Protein AF-A0A8T5M4Z9-F1 (afdb_monomer)

Solvent-accessible surface area (backbone atoms only — not comparable to full-atom values): 13119 Å² total; per-residue (Å²): 135,54,74,67,57,51,40,54,50,51,23,50,54,30,42,66,64,51,50,70,69,33,53,78,76,64,47,70,68,57,29,53,50,51,48,54,50,49,55,54,43,67,31,89,87,54,67,48,63,48,30,28,24,28,31,57,52,99,92,42,80,45,76,45,81,44,77,46,74,66,52,59,53,47,46,52,28,47,55,35,36,52,73,72,41,61,88,46,45,67,55,55,35,55,48,47,52,55,49,48,60,48,46,66,76,73,48,96,84,50,72,73,60,51,53,56,52,48,49,51,38,49,50,40,50,48,61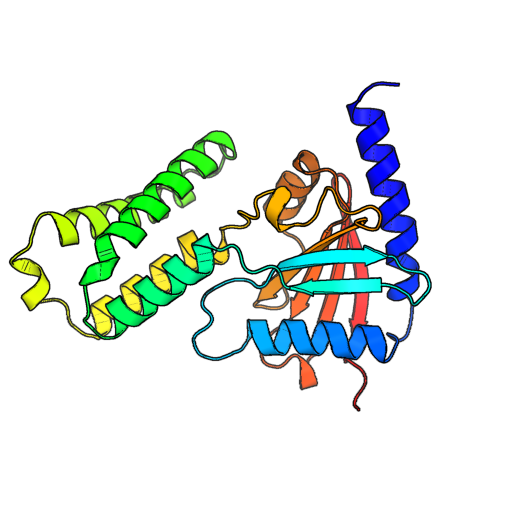,67,71,37,75,78,54,66,82,72,64,47,66,68,57,35,47,52,49,49,53,50,46,28,66,67,48,41,61,63,59,86,68,64,54,60,79,70,51,39,69,86,43,94,41,52,45,32,34,36,35,50,40,77,72,54,51,74,88,48,74,65,54,35,58,48,33,55,70,71,49,44,20,33,39,39,41,17,23,50,97,53,29,89,81,74,13,40,36,33,31,45,36,51,70,78,50,70,44,79,53,38,74,48,65,65,73,83,132

Structure (mmCIF, N/CA/C/O backbone):
data_AF-A0A8T5M4Z9-F1
#
_entry.id   AF-A0A8T5M4Z9-F1
#
loop_
_atom_site.group_PDB
_atom_site.id
_atom_site.type_symbol
_atom_site.label_atom_id
_atom_site.label_alt_id
_atom_site.label_comp_id
_atom_site.label_asym_id
_atom_site.label_entity_id
_atom_site.label_seq_id
_atom_site.pdbx_PDB_ins_code
_atom_site.Cartn_x
_atom_site.Cartn_y
_atom_site.Cartn_z
_atom_site.occupancy
_atom_site.B_iso_or_equiv
_atom_site.auth_seq_id
_atom_site.auth_comp_id
_atom_site.auth_asym_id
_atom_site.auth_atom_id
_atom_site.pdbx_PDB_model_num
ATOM 1 N N . MET A 1 1 ? -27.4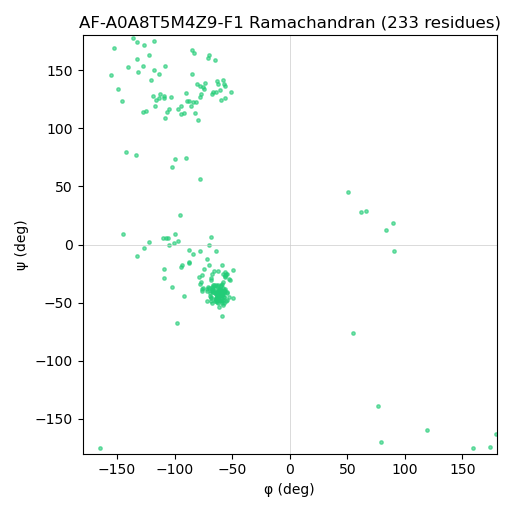61 18.668 9.398 1.00 75.50 1 MET A N 1
ATOM 2 C CA . MET A 1 1 ? -26.346 17.735 9.194 1.00 75.50 1 MET A CA 1
ATOM 3 C C . MET A 1 1 ? -25.966 17.774 7.725 1.00 75.50 1 MET A C 1
ATOM 5 O O . MET A 1 1 ? -26.848 17.571 6.896 1.00 75.50 1 MET A O 1
ATOM 9 N N . THR A 1 2 ? -24.733 18.137 7.396 1.00 90.75 2 THR A N 1
ATOM 10 C CA . THR A 1 2 ? -24.204 18.152 6.025 1.00 90.75 2 THR A CA 1
ATOM 11 C C . THR A 1 2 ? -23.728 16.753 5.618 1.00 90.75 2 THR A C 1
ATOM 13 O O . THR A 1 2 ? -23.551 15.879 6.466 1.00 90.75 2 THR A O 1
ATOM 16 N N . LEU A 1 3 ? -23.503 16.523 4.318 1.00 81.38 3 LEU A N 1
ATOM 17 C CA . LEU A 1 3 ? -22.898 15.273 3.834 1.00 81.38 3 LEU A CA 1
ATOM 18 C C . LEU A 1 3 ? -21.526 15.028 4.479 1.00 81.38 3 LEU A C 1
ATOM 20 O O . LEU A 1 3 ? -21.208 13.904 4.848 1.00 81.38 3 LEU A O 1
ATOM 24 N N . GLU A 1 4 ? -20.737 16.087 4.650 1.00 82.44 4 GLU A N 1
ATOM 25 C CA . GLU A 1 4 ? -19.423 16.007 5.283 1.00 82.44 4 GLU A CA 1
ATOM 26 C C . GLU A 1 4 ? -19.516 15.566 6.750 1.00 82.44 4 GLU A C 1
ATOM 28 O O . GLU A 1 4 ? -18.779 14.677 7.169 1.00 82.44 4 GLU A O 1
ATOM 33 N N . GLU A 1 5 ? -20.470 16.109 7.509 1.00 85.31 5 GLU A N 1
ATOM 34 C CA . GLU A 1 5 ? -20.713 15.694 8.895 1.00 85.31 5 GLU A CA 1
ATOM 35 C C . GLU A 1 5 ? -21.127 14.217 8.983 1.00 85.31 5 GLU A C 1
ATOM 37 O O . GLU A 1 5 ? -20.646 13.501 9.858 1.00 85.31 5 GLU A O 1
ATOM 42 N N . ILE A 1 6 ? -21.959 13.737 8.049 1.00 84.62 6 ILE A N 1
ATOM 43 C CA . ILE A 1 6 ? -22.373 12.325 7.984 1.00 84.62 6 ILE A CA 1
ATOM 44 C C . ILE A 1 6 ? -21.171 11.414 7.715 1.00 84.62 6 ILE A C 1
ATOM 46 O O . ILE A 1 6 ? -21.007 10.406 8.399 1.00 84.62 6 ILE A O 1
ATOM 50 N N . LEU A 1 7 ? -20.319 11.763 6.747 1.00 83.25 7 LEU A N 1
ATOM 51 C CA . LEU A 1 7 ? -19.141 10.964 6.402 1.00 83.25 7 LEU A CA 1
ATOM 52 C C . LEU A 1 7 ? -18.138 10.895 7.561 1.00 83.25 7 LEU A C 1
ATOM 54 O O . LEU A 1 7 ? -17.637 9.816 7.863 1.00 83.25 7 LEU A O 1
ATOM 58 N N . ILE A 1 8 ? -17.908 12.010 8.262 1.00 85.38 8 ILE A N 1
ATOM 59 C CA . ILE A 1 8 ? -17.064 12.040 9.468 1.00 85.38 8 ILE A CA 1
ATOM 60 C C . ILE A 1 8 ? -17.660 11.155 10.571 1.00 85.38 8 ILE A C 1
ATOM 62 O O . ILE A 1 8 ? -16.933 10.445 11.264 1.00 85.38 8 ILE A O 1
ATOM 66 N N . SER A 1 9 ? -18.981 11.182 10.761 1.00 87.62 9 SER A N 1
ATOM 67 C CA . SER A 1 9 ? -19.645 10.312 11.735 1.00 87.62 9 SER A CA 1
ATOM 68 C C . SER A 1 9 ? -19.508 8.829 11.383 1.00 87.62 9 SER A C 1
ATOM 70 O O . SER A 1 9 ? -19.226 8.032 12.274 1.00 87.62 9 SER A O 1
ATOM 72 N N . ILE A 1 10 ? -19.660 8.460 10.109 1.00 86.69 10 ILE A N 1
ATOM 73 C CA . ILE A 1 10 ? -19.488 7.078 9.636 1.00 86.69 10 ILE A CA 1
ATOM 74 C C . ILE A 1 10 ? -18.046 6.606 9.852 1.00 86.69 10 ILE A C 1
ATOM 76 O O . ILE A 1 10 ? -17.835 5.544 10.433 1.00 86.69 10 ILE A O 1
ATOM 80 N N . GLU A 1 11 ? -17.060 7.414 9.456 1.00 88.62 11 GLU A N 1
ATOM 81 C CA . GLU A 1 11 ? -15.639 7.127 9.673 1.00 88.62 11 GLU A CA 1
ATOM 82 C C . GLU A 1 11 ? -15.342 6.857 11.155 1.00 88.62 11 GLU A C 1
ATOM 84 O O . GLU A 1 11 ? -14.721 5.849 11.491 1.00 88.62 11 GLU A O 1
ATOM 89 N N . LYS A 1 12 ? -15.837 7.720 12.052 1.00 88.06 12 LYS A N 1
ATOM 90 C CA . LYS A 1 12 ? -15.687 7.536 13.501 1.00 88.06 12 LYS A CA 1
ATOM 91 C C . LYS A 1 12 ? -16.302 6.223 13.973 1.00 88.06 12 LYS A C 1
ATOM 93 O O . LYS A 1 12 ? -15.671 5.514 14.746 1.00 88.06 12 LYS A O 1
ATOM 98 N N . CYS A 1 13 ? -17.498 5.870 13.500 1.00 89.12 13 CYS A N 1
ATOM 99 C CA . CYS A 1 13 ? -18.109 4.585 13.837 1.00 89.12 13 CYS A CA 1
ATOM 100 C C . CYS A 1 13 ? -17.231 3.402 13.406 1.00 89.12 13 CYS A C 1
ATOM 102 O O . CYS A 1 13 ? -17.066 2.464 14.180 1.00 89.12 13 CYS A O 1
ATOM 104 N N . TYR A 1 14 ? -16.634 3.448 12.214 1.00 90.50 14 TYR A N 1
ATOM 105 C CA . TYR A 1 14 ? -15.735 2.389 11.755 1.00 90.50 14 TYR A CA 1
ATOM 106 C C . TYR A 1 14 ? -14.447 2.298 12.572 1.00 90.50 14 TYR A C 1
ATOM 108 O O . TYR A 1 14 ? -14.025 1.199 12.924 1.00 90.50 14 TYR A O 1
ATOM 116 N N . VAL A 1 15 ? -13.854 3.434 12.938 1.00 89.94 15 VAL A N 1
ATOM 117 C CA . VAL A 1 15 ? -12.684 3.488 13.827 1.00 89.94 15 VAL A CA 1
ATOM 118 C C . VAL A 1 15 ? -12.971 2.799 15.163 1.00 89.94 15 VAL A C 1
ATOM 120 O O . VAL A 1 15 ? -12.181 1.967 15.607 1.00 89.94 15 VAL A O 1
ATOM 123 N N . GLU A 1 16 ? -14.130 3.072 15.765 1.00 90.88 16 GLU A N 1
ATOM 124 C CA . GLU A 1 16 ? -14.548 2.442 17.025 1.00 90.88 16 GLU A CA 1
ATOM 125 C C . GLU A 1 16 ? -14.828 0.933 16.888 1.00 90.88 16 GLU A C 1
ATOM 127 O O . GLU A 1 16 ? -14.684 0.197 17.862 1.00 90.88 16 GLU A O 1
ATOM 132 N N . ILE A 1 17 ? -15.184 0.447 15.692 1.00 89.94 17 ILE A N 1
ATOM 133 C CA . ILE A 1 17 ? -15.335 -0.993 15.406 1.00 89.94 17 ILE A CA 1
ATOM 134 C C . ILE A 1 17 ? -13.965 -1.672 15.254 1.00 89.94 17 ILE A C 1
ATOM 136 O O . ILE A 1 17 ? -13.766 -2.791 15.723 1.00 89.94 17 ILE A O 1
ATOM 140 N N . ILE A 1 18 ? -13.011 -1.001 14.606 1.00 90.88 18 ILE A N 1
ATOM 141 C CA . ILE A 1 18 ? -11.673 -1.536 14.323 1.00 90.88 18 ILE A CA 1
ATOM 142 C C . ILE A 1 18 ? -10.830 -1.607 15.595 1.00 90.88 18 ILE A C 1
ATOM 144 O O . ILE A 1 18 ? -10.220 -2.642 15.872 1.00 90.88 18 ILE A O 1
ATOM 148 N N . ARG A 1 19 ? -10.800 -0.518 16.375 1.00 90.38 19 ARG A N 1
ATOM 149 C CA . ARG A 1 19 ? -9.863 -0.314 17.492 1.00 90.38 19 ARG A CA 1
ATOM 150 C C . ARG A 1 19 ? -9.778 -1.499 18.472 1.00 90.38 19 ARG A C 1
ATOM 152 O O . ARG A 1 19 ? -8.654 -1.905 18.774 1.00 90.38 19 ARG A O 1
ATOM 159 N N . PRO A 1 20 ? -10.886 -2.110 18.940 1.00 89.62 20 PRO A N 1
ATOM 160 C CA . PRO A 1 20 ? -10.825 -3.207 19.910 1.00 89.62 20 PRO A CA 1
ATOM 161 C C . PRO A 1 20 ? -10.091 -4.454 19.404 1.00 89.62 20 PRO A C 1
ATOM 163 O O . PRO A 1 20 ? -9.580 -5.230 20.205 1.00 89.62 20 PRO A O 1
ATOM 166 N N . SER A 1 21 ? -9.999 -4.647 18.085 1.00 88.31 21 SER A N 1
ATOM 167 C CA . SER A 1 21 ? -9.304 -5.804 17.502 1.00 88.31 21 SER A CA 1
ATOM 168 C C . SER A 1 21 ? -7.779 -5.729 17.638 1.00 88.31 21 SER A C 1
ATOM 170 O O . SER A 1 21 ? -7.097 -6.726 17.400 1.00 88.31 21 SER A O 1
ATOM 172 N N . PHE A 1 22 ? -7.250 -4.561 18.019 1.00 88.12 22 PHE A N 1
ATOM 173 C CA . PHE A 1 22 ? -5.817 -4.285 18.121 1.00 88.12 22 PHE A CA 1
ATOM 174 C C . PHE A 1 22 ? -5.379 -3.842 19.522 1.00 88.12 22 PHE A C 1
ATOM 176 O O . PHE A 1 22 ? -4.207 -3.553 19.730 1.00 88.12 22 PHE A O 1
ATOM 183 N N . SER A 1 23 ? -6.291 -3.797 20.499 1.00 76.06 23 SER A N 1
ATOM 184 C CA . SER A 1 23 ? -5.940 -3.440 21.876 1.00 76.06 23 SER A CA 1
ATOM 185 C C . SER A 1 23 ? -5.286 -4.613 22.611 1.00 76.06 23 SER A C 1
ATOM 187 O O . SER A 1 23 ? -5.883 -5.685 22.707 1.00 76.06 23 SER A O 1
ATOM 189 N N . GLY A 1 24 ? -4.108 -4.391 23.199 1.00 80.19 24 GLY A N 1
ATOM 190 C CA . GLY A 1 24 ? -3.375 -5.431 23.927 1.00 80.19 24 GLY A CA 1
ATOM 191 C C . GLY A 1 24 ? -2.674 -6.406 22.978 1.00 80.19 24 GLY A C 1
ATOM 192 O O . GLY A 1 24 ? -2.096 -5.991 21.976 1.00 80.19 24 GLY A O 1
ATOM 193 N N . ASP A 1 25 ? -2.711 -7.701 23.293 1.00 85.81 25 ASP A N 1
ATOM 194 C CA . ASP A 1 25 ? -2.132 -8.727 22.424 1.00 85.81 25 ASP A CA 1
ATOM 195 C C . ASP A 1 25 ? -3.046 -9.008 21.227 1.00 85.81 25 ASP A C 1
ATOM 197 O O . ASP A 1 25 ? -4.223 -9.335 21.401 1.00 85.81 25 ASP A O 1
ATOM 201 N N . LEU A 1 26 ? -2.492 -8.985 20.010 1.00 90.50 26 LEU A N 1
ATOM 202 C CA . LEU A 1 26 ? -3.242 -9.360 18.810 1.00 90.50 26 LEU A CA 1
ATOM 203 C C . LEU A 1 26 ? -3.788 -10.785 18.932 1.00 90.50 26 LEU A C 1
ATOM 205 O O . LEU A 1 26 ? -3.120 -11.693 19.435 1.00 90.50 26 LEU A O 1
ATOM 209 N N . SER A 1 27 ? -5.002 -11.009 18.433 1.00 90.62 27 SER A N 1
ATOM 210 C CA . SER A 1 27 ? -5.516 -12.370 18.276 1.00 90.62 27 SER A CA 1
ATOM 211 C C . SER A 1 27 ? -4.681 -13.151 17.253 1.00 90.62 27 SER A C 1
ATOM 213 O O . SER A 1 27 ? -4.007 -12.567 16.396 1.00 90.62 27 SER A O 1
ATOM 215 N N . ASP A 1 28 ? -4.738 -14.482 17.316 1.00 91.31 28 ASP A N 1
ATOM 216 C CA . ASP A 1 28 ? -4.014 -15.344 16.372 1.00 91.31 28 ASP A CA 1
ATOM 217 C C . ASP A 1 28 ? -4.502 -15.125 14.934 1.00 91.31 28 ASP A C 1
ATOM 219 O O . ASP A 1 28 ? -3.704 -15.119 13.996 1.00 91.31 28 ASP A O 1
ATOM 223 N N . ASN A 1 29 ? -5.803 -14.862 14.767 1.00 91.88 29 ASN A N 1
ATOM 224 C CA . ASN A 1 29 ? -6.407 -14.547 13.476 1.00 91.88 29 ASN A CA 1
ATOM 225 C C . ASN A 1 29 ? -5.806 -13.265 12.874 1.00 91.88 29 ASN A C 1
ATOM 227 O O . ASN A 1 29 ? -5.273 -13.292 11.766 1.00 91.88 29 ASN A O 1
ATOM 231 N N . ILE A 1 30 ? -5.811 -12.159 13.625 1.00 93.56 30 ILE A N 1
ATOM 232 C CA . ILE A 1 30 ? -5.269 -10.876 13.153 1.00 93.56 30 ILE A CA 1
ATOM 233 C C . ILE A 1 30 ? -3.761 -10.971 12.919 1.00 93.56 30 ILE A C 1
ATOM 235 O O . ILE A 1 30 ? -3.273 -10.513 11.888 1.00 93.56 30 ILE A O 1
ATOM 239 N N . SER A 1 31 ? -3.032 -11.643 13.816 1.00 94.00 31 SER A N 1
ATOM 240 C CA . SER A 1 31 ? -1.597 -11.893 13.643 1.00 94.00 31 SER A CA 1
ATOM 241 C C . SER A 1 31 ? -1.308 -12.666 12.353 1.00 94.00 31 SER A C 1
ATOM 243 O O . SER A 1 31 ? -0.391 -12.311 11.616 1.00 94.00 31 SER A O 1
ATOM 245 N N . SER A 1 32 ? -2.100 -13.702 12.046 1.00 94.50 32 SER A N 1
ATOM 246 C CA . SER A 1 32 ? -1.952 -14.493 10.818 1.00 94.50 32 SER A CA 1
ATOM 247 C C . SER A 1 32 ? -2.293 -13.689 9.560 1.00 94.50 32 SER A C 1
ATOM 249 O O . SER A 1 32 ? -1.618 -13.845 8.543 1.00 94.50 32 SER A O 1
ATOM 251 N N . GLN A 1 33 ? -3.313 -12.828 9.607 1.00 95.62 33 GLN A N 1
ATOM 252 C CA . GLN A 1 33 ? -3.685 -11.973 8.477 1.00 95.62 33 GLN A CA 1
ATOM 253 C C . GLN A 1 33 ? -2.616 -10.905 8.196 1.00 95.62 33 GLN A C 1
ATOM 255 O O . GLN A 1 33 ? -2.185 -10.775 7.053 1.00 95.62 33 GLN A O 1
ATOM 260 N N . ILE A 1 34 ? -2.113 -10.207 9.227 1.00 95.31 34 ILE A N 1
ATOM 261 C CA . ILE A 1 34 ? -1.006 -9.243 9.071 1.00 95.31 34 ILE A CA 1
ATOM 262 C C . ILE A 1 34 ? 0.237 -9.950 8.537 1.00 95.31 34 ILE A C 1
ATOM 264 O O . ILE A 1 34 ? 0.868 -9.452 7.611 1.00 95.31 34 ILE A O 1
ATOM 268 N N . ARG A 1 35 ? 0.567 -11.136 9.061 1.00 94.94 35 ARG A N 1
ATOM 269 C CA . ARG A 1 35 ? 1.696 -11.924 8.558 1.00 94.94 35 ARG A CA 1
ATOM 270 C C . ARG A 1 35 ? 1.549 -12.227 7.067 1.00 94.94 35 ARG A C 1
ATOM 272 O O . ARG A 1 35 ? 2.491 -11.996 6.328 1.00 94.94 35 ARG A O 1
ATOM 279 N N . THR A 1 36 ? 0.365 -12.648 6.622 1.00 93.88 36 THR A N 1
ATOM 280 C CA . THR A 1 36 ? 0.086 -12.911 5.197 1.00 93.88 36 THR A CA 1
ATOM 281 C C . THR A 1 36 ? 0.270 -11.650 4.340 1.00 93.88 36 THR A C 1
ATOM 283 O O . THR A 1 36 ? 0.840 -11.713 3.254 1.00 93.88 36 THR A O 1
ATOM 286 N N . ILE A 1 37 ? -0.173 -10.488 4.836 1.00 93.50 37 ILE A N 1
ATOM 287 C CA . ILE A 1 37 ? 0.019 -9.190 4.168 1.00 93.50 37 ILE A CA 1
ATOM 288 C C . ILE A 1 37 ? 1.507 -8.850 4.037 1.00 93.50 37 ILE A C 1
ATOM 290 O O . ILE A 1 37 ? 1.945 -8.429 2.969 1.00 93.50 37 ILE A O 1
ATOM 294 N N . LEU A 1 38 ? 2.289 -9.048 5.100 1.00 92.50 38 LEU A N 1
ATOM 295 C CA . LEU A 1 38 ? 3.720 -8.745 5.110 1.00 92.50 38 LEU A CA 1
ATOM 296 C C . LEU A 1 38 ? 4.537 -9.738 4.277 1.00 92.50 38 LEU A C 1
ATOM 298 O O . LEU A 1 38 ? 5.447 -9.323 3.565 1.00 92.50 38 LEU A O 1
ATOM 302 N N . GLU A 1 39 ? 4.182 -11.023 4.301 1.00 91.88 39 GLU A N 1
ATOM 303 C CA . GLU A 1 39 ? 4.757 -12.040 3.414 1.00 91.88 39 GLU A CA 1
ATOM 304 C C . GLU A 1 39 ? 4.568 -11.652 1.945 1.00 91.88 39 GLU A C 1
ATOM 306 O O . GLU A 1 39 ? 5.500 -11.787 1.156 1.00 91.88 39 GLU A O 1
ATOM 311 N N . GLU A 1 40 ? 3.398 -11.117 1.580 1.00 88.25 40 GLU A N 1
ATOM 312 C CA . GLU A 1 40 ? 3.150 -10.617 0.227 1.00 88.25 40 GLU A CA 1
ATOM 313 C C . GLU A 1 40 ? 3.899 -9.304 -0.056 1.00 88.25 40 GLU A C 1
ATOM 315 O O . GLU A 1 40 ? 4.470 -9.159 -1.135 1.00 88.25 40 GLU A O 1
ATOM 320 N N . GLN A 1 41 ? 3.960 -8.374 0.906 1.00 85.81 41 GLN A N 1
ATOM 321 C CA . GLN A 1 41 ? 4.687 -7.102 0.769 1.00 85.81 41 GLN A CA 1
ATOM 322 C C . GLN A 1 41 ? 6.185 -7.304 0.519 1.00 85.81 41 GLN A C 1
ATOM 324 O O . GLN A 1 41 ? 6.787 -6.551 -0.247 1.00 85.81 41 GLN A O 1
ATOM 329 N N . PHE A 1 42 ? 6.794 -8.290 1.178 1.00 86.12 42 PHE A N 1
ATOM 330 C CA . PHE A 1 42 ? 8.227 -8.57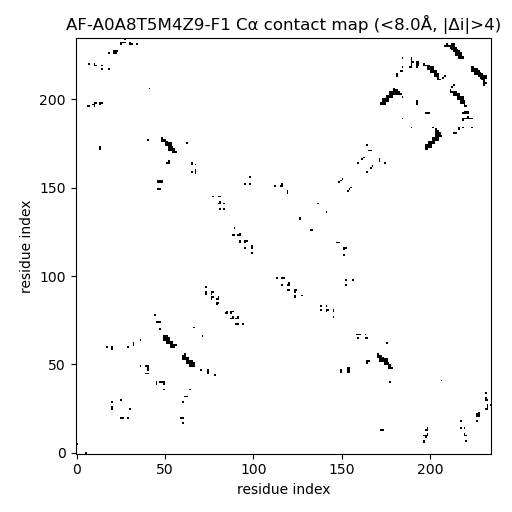5 1.080 1.00 86.12 42 PHE A CA 1
ATOM 331 C C . PHE A 1 42 ? 8.549 -9.728 0.123 1.00 86.12 42 PHE A C 1
ATOM 333 O O . PHE A 1 42 ? 9.695 -10.178 0.038 1.00 86.12 42 PHE A O 1
ATOM 340 N N . LYS A 1 43 ? 7.559 -10.206 -0.636 1.00 83.38 43 LYS A N 1
ATOM 341 C CA . LYS A 1 43 ? 7.760 -11.252 -1.634 1.00 83.38 43 LYS A CA 1
ATOM 342 C C . LYS A 1 43 ? 8.623 -10.746 -2.787 1.00 83.38 43 LYS A C 1
ATOM 344 O O . LYS A 1 43 ? 8.337 -9.727 -3.412 1.00 83.38 43 LYS A O 1
ATOM 349 N N . SER A 1 44 ? 9.655 -11.517 -3.126 1.00 63.75 44 SER A N 1
ATOM 350 C CA . SER A 1 44 ? 10.531 -11.218 -4.263 1.00 63.75 44 SER A CA 1
ATOM 351 C C . SER A 1 44 ? 9.727 -11.077 -5.565 1.00 63.75 44 SER A C 1
ATOM 353 O O . SER A 1 44 ? 8.958 -11.970 -5.923 1.00 63.75 44 SER A O 1
ATOM 355 N N . GLY A 1 45 ? 9.903 -9.949 -6.258 1.00 58.69 45 GLY A N 1
ATOM 356 C CA . GLY A 1 45 ? 9.232 -9.644 -7.526 1.00 58.69 45 GLY A CA 1
ATOM 357 C C . GLY A 1 45 ? 7.898 -8.899 -7.404 1.00 58.69 45 GLY A C 1
ATOM 358 O O . GLY A 1 45 ? 7.367 -8.487 -8.429 1.00 58.69 45 GLY A O 1
ATOM 359 N N . VAL A 1 46 ? 7.371 -8.681 -6.193 1.00 63.12 46 VAL A N 1
ATOM 360 C CA . VAL A 1 46 ? 6.276 -7.722 -5.974 1.00 63.12 46 VAL A CA 1
ATOM 361 C C . VAL A 1 46 ? 6.898 -6.344 -5.819 1.00 63.12 46 VAL A C 1
ATOM 363 O O . VAL A 1 46 ? 7.771 -6.129 -4.979 1.00 63.12 46 VAL A O 1
ATOM 366 N N . TYR A 1 47 ? 6.489 -5.411 -6.670 1.00 59.25 47 TYR A N 1
ATOM 367 C CA . TYR A 1 47 ? 7.110 -4.092 -6.730 1.00 59.25 47 TYR A CA 1
ATOM 368 C C . TYR A 1 47 ? 6.252 -2.993 -6.101 1.00 59.25 47 TYR A C 1
ATOM 370 O O . TYR A 1 47 ? 6.676 -1.834 -6.076 1.00 59.25 47 TYR A O 1
ATOM 378 N N . SER A 1 48 ? 5.069 -3.355 -5.594 1.00 65.75 48 SER A N 1
ATOM 379 C CA . SER A 1 48 ? 4.069 -2.445 -5.056 1.00 65.75 48 SER A CA 1
ATOM 380 C C . SER A 1 48 ? 3.924 -2.489 -3.552 1.00 65.75 48 SER A C 1
ATOM 382 O O . SER A 1 48 ? 4.163 -3.503 -2.897 1.00 65.75 48 SER A O 1
ATOM 384 N N . GLU A 1 49 ? 3.467 -1.366 -3.012 1.00 69.69 49 GLU A N 1
ATOM 385 C CA . GLU A 1 49 ? 2.879 -1.378 -1.690 1.00 69.69 49 GLU A CA 1
ATOM 386 C C . GLU A 1 49 ? 1.611 -2.237 -1.708 1.00 69.69 49 GLU A C 1
ATOM 388 O O . GLU A 1 49 ? 0.764 -2.113 -2.599 1.00 69.69 49 GLU A O 1
ATOM 393 N N . VAL A 1 50 ? 1.508 -3.146 -0.746 1.00 79.06 50 VAL A N 1
ATOM 394 C CA . VAL A 1 50 ? 0.333 -3.973 -0.527 1.00 79.06 50 VAL A CA 1
ATOM 395 C C . VAL A 1 50 ? -0.667 -3.145 0.260 1.00 79.06 50 VAL A C 1
ATOM 397 O O . VAL A 1 50 ? -0.396 -2.669 1.360 1.00 79.06 50 VAL A O 1
ATOM 400 N N . GLY A 1 51 ? -1.852 -2.995 -0.311 1.00 84.69 51 GLY A N 1
ATOM 401 C CA . GLY A 1 51 ? -2.996 -2.421 0.371 1.00 84.69 51 GLY A CA 1
ATOM 402 C C . GLY A 1 51 ? -4.224 -3.283 0.161 1.00 84.69 51 GLY A C 1
ATOM 403 O O . GLY A 1 51 ? -4.215 -4.277 -0.573 1.00 84.69 51 GLY A O 1
ATOM 404 N N . GLY A 1 52 ? -5.297 -2.910 0.830 1.00 89.75 52 GLY A N 1
ATOM 405 C CA . GLY A 1 52 ? -6.520 -3.671 0.734 1.00 89.75 52 GLY A CA 1
ATOM 406 C C . GLY A 1 52 ? -7.645 -3.116 1.569 1.00 89.75 52 GLY A C 1
ATOM 407 O O . GLY A 1 52 ? -7.622 -1.966 2.007 1.00 89.75 52 GLY A O 1
ATOM 408 N N . SER A 1 53 ? -8.636 -3.968 1.768 1.00 92.94 53 SER A N 1
ATOM 409 C CA . SER A 1 53 ? -9.893 -3.618 2.412 1.00 92.94 53 SER A CA 1
ATOM 410 C C . SER A 1 53 ? -10.035 -4.330 3.743 1.00 92.94 53 SER A C 1
ATOM 412 O O . SER A 1 53 ? -9.582 -5.464 3.909 1.00 92.94 53 SER A O 1
ATOM 414 N N . ILE A 1 54 ? -10.687 -3.654 4.679 1.00 94.25 54 ILE A N 1
ATOM 415 C CA . ILE A 1 54 ? -11.042 -4.170 5.993 1.00 94.25 54 ILE A CA 1
ATOM 416 C C . ILE A 1 54 ? -12.554 -4.364 6.018 1.00 94.25 54 ILE A C 1
ATOM 418 O O . ILE A 1 54 ? -13.320 -3.429 5.756 1.00 94.25 54 ILE A O 1
ATOM 422 N N . PHE A 1 55 ? -12.970 -5.574 6.369 1.00 94.62 55 PHE A N 1
ATOM 423 C CA . PHE A 1 55 ? -14.359 -5.950 6.564 1.00 94.62 55 PHE A CA 1
ATOM 424 C C . PHE A 1 55 ? -14.596 -6.382 8.008 1.00 94.62 55 PHE A C 1
ATOM 426 O O . PHE A 1 55 ? -13.694 -6.897 8.670 1.00 94.62 55 PHE A O 1
ATOM 433 N N . TYR A 1 56 ? -15.816 -6.173 8.497 1.00 93.81 56 TYR A N 1
ATOM 434 C CA . TYR A 1 56 ? -16.249 -6.657 9.804 1.00 93.81 56 TYR A CA 1
ATOM 435 C C . TYR A 1 56 ? -17.383 -7.666 9.664 1.00 93.81 56 TYR A C 1
ATOM 437 O O . TYR A 1 56 ? -18.430 -7.375 9.079 1.00 93.81 56 TYR A O 1
ATOM 445 N N . HIS A 1 57 ? -17.171 -8.850 10.224 1.00 90.81 57 HIS A N 1
ATOM 446 C CA . HIS A 1 57 ? -18.125 -9.951 10.234 1.00 90.81 57 HIS A CA 1
ATOM 447 C C . HIS A 1 57 ? -18.345 -10.445 11.666 1.00 90.81 57 HIS A C 1
ATOM 449 O O . HIS A 1 57 ? -17.615 -10.068 12.582 1.00 90.81 57 HIS A O 1
ATOM 455 N N . ASP A 1 58 ? -19.319 -11.337 11.852 1.00 84.94 58 ASP A N 1
ATOM 456 C CA . ASP A 1 58 ? -19.615 -11.938 13.161 1.00 84.94 58 ASP A CA 1
ATOM 457 C C . ASP A 1 58 ? -18.396 -12.676 13.761 1.00 84.94 58 ASP A C 1
ATOM 459 O O . ASP A 1 58 ? -18.268 -12.790 14.978 1.00 84.94 58 ASP A O 1
ATOM 463 N N . GLU A 1 59 ? -17.473 -13.140 12.908 1.00 80.25 59 GLU A N 1
ATOM 464 C CA . GLU A 1 59 ? -16.236 -13.846 13.278 1.00 80.25 59 GLU A CA 1
ATOM 465 C C . GLU A 1 59 ? -15.039 -12.906 13.557 1.00 80.25 59 GLU A C 1
ATOM 467 O O . GLU A 1 59 ? -13.974 -13.364 13.977 1.00 80.25 59 GLU A O 1
ATOM 472 N N . GLY A 1 60 ? -15.199 -11.591 13.357 1.00 88.00 60 GLY A N 1
ATOM 473 C CA . GLY A 1 60 ? -14.172 -10.569 13.585 1.00 88.00 60 GLY A CA 1
ATOM 474 C C . GLY A 1 60 ? -13.785 -9.783 12.328 1.00 88.00 60 GLY A C 1
ATOM 475 O O . GLY A 1 60 ? -14.545 -9.707 11.361 1.00 88.00 60 GLY A O 1
ATOM 476 N N . LEU A 1 61 ? -12.600 -9.157 12.359 1.00 93.75 61 LEU A N 1
ATOM 477 C CA . LEU A 1 61 ? -12.067 -8.433 11.202 1.00 93.75 61 LEU A CA 1
ATOM 478 C C . LEU A 1 61 ? -11.487 -9.392 10.156 1.00 93.75 61 LEU A C 1
ATOM 480 O O . LEU A 1 61 ? -10.712 -10.300 10.478 1.00 93.75 61 LEU A O 1
ATOM 484 N N . GLU A 1 62 ? -11.804 -9.110 8.897 1.00 95.06 62 GLU A N 1
ATOM 485 C CA . GLU A 1 62 ? -11.173 -9.685 7.710 1.00 95.06 62 GLU A CA 1
ATOM 486 C C . GLU A 1 62 ? -10.412 -8.580 6.969 1.00 95.06 62 GLU A C 1
ATOM 488 O O . GLU A 1 62 ? -10.977 -7.548 6.610 1.00 95.06 62 GLU A O 1
ATOM 493 N N . MET A 1 63 ? -9.127 -8.804 6.713 1.00 94.75 63 MET A N 1
ATOM 494 C CA . MET A 1 63 ? -8.280 -7.966 5.876 1.00 94.75 63 MET A CA 1
ATOM 495 C C . MET A 1 63 ? -8.027 -8.685 4.556 1.00 94.75 63 MET A C 1
ATOM 497 O O . MET A 1 63 ? -7.362 -9.722 4.505 1.00 94.75 63 MET A O 1
ATOM 501 N N . ARG A 1 64 ? -8.550 -8.117 3.470 1.00 92.44 64 ARG A N 1
ATOM 502 C CA . ARG A 1 64 ? -8.404 -8.657 2.119 1.00 92.44 64 ARG A CA 1
ATOM 503 C C . ARG A 1 64 ? -7.395 -7.829 1.346 1.00 92.44 64 ARG A C 1
ATOM 505 O O . ARG A 1 64 ? -7.648 -6.657 1.076 1.00 92.44 64 ARG A O 1
ATOM 512 N N . ILE A 1 65 ? -6.279 -8.446 0.957 1.00 89.12 65 ILE A N 1
ATOM 513 C CA . ILE A 1 65 ? -5.336 -7.838 0.012 1.00 89.12 65 ILE A CA 1
ATOM 514 C C . ILE A 1 65 ? -6.083 -7.568 -1.292 1.00 89.12 65 ILE A C 1
ATOM 516 O O . ILE A 1 65 ? -6.657 -8.481 -1.889 1.00 89.12 65 ILE A O 1
ATOM 520 N N . VAL A 1 66 ? -6.057 -6.317 -1.738 1.00 83.75 66 VAL A N 1
ATOM 521 C CA . VAL A 1 66 ? -6.570 -5.932 -3.048 1.00 83.75 66 VAL A CA 1
ATOM 522 C C . VAL A 1 66 ? -5.363 -5.728 -3.946 1.00 83.75 66 VAL A C 1
ATOM 524 O O . VAL A 1 66 ? -4.444 -4.987 -3.616 1.00 83.75 66 VAL A O 1
ATOM 527 N N . LYS A 1 67 ? -5.354 -6.387 -5.100 1.00 74.75 67 LYS A N 1
ATOM 528 C CA . LYS A 1 67 ? -4.396 -6.095 -6.165 1.00 74.75 67 LYS A CA 1
ATOM 529 C C . LYS A 1 67 ? -5.165 -5.417 -7.287 1.00 74.75 67 LYS A C 1
ATOM 531 O O . LYS A 1 67 ? -5.982 -6.085 -7.925 1.00 74.75 67 LYS A O 1
ATOM 536 N N . PRO A 1 68 ? -4.976 -4.105 -7.514 1.00 70.56 68 PRO A N 1
ATOM 537 C CA . PRO A 1 68 ? -5.600 -3.448 -8.647 1.00 70.56 68 PRO A CA 1
ATOM 538 C C . PRO A 1 68 ? -5.159 -4.161 -9.919 1.00 70.56 68 PRO A C 1
ATOM 540 O O . PRO A 1 68 ? -3.971 -4.452 -10.082 1.00 70.56 68 PRO A O 1
ATOM 543 N N . LYS A 1 69 ? -6.079 -4.390 -10.859 1.00 73.31 69 LYS A N 1
ATOM 544 C CA . LYS A 1 69 ? -5.728 -5.043 -12.142 1.00 73.31 69 LYS A CA 1
ATOM 545 C C . LYS A 1 69 ? -4.616 -4.294 -12.873 1.00 73.31 69 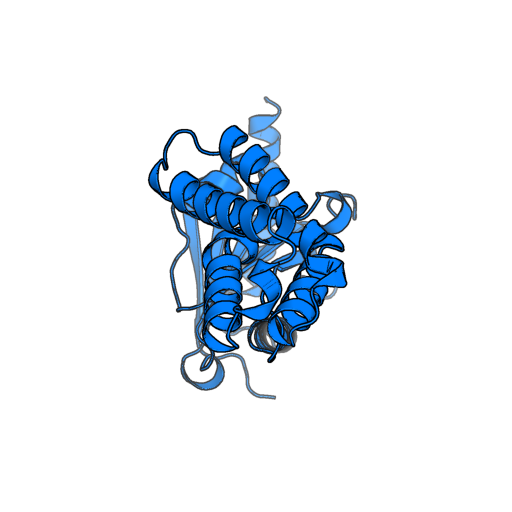LYS A C 1
ATOM 547 O O . LYS A 1 69 ? -3.833 -4.864 -13.625 1.00 73.31 69 LYS A O 1
ATOM 552 N N . ILE A 1 70 ? -4.548 -2.988 -12.631 1.00 73.44 70 ILE A N 1
ATOM 553 C CA . ILE A 1 70 ? -3.525 -2.118 -13.183 1.00 73.44 70 ILE A CA 1
ATOM 554 C C . ILE A 1 70 ? -2.123 -2.435 -12.665 1.00 73.44 70 ILE A C 1
ATOM 556 O O . ILE A 1 70 ? -1.168 -2.360 -13.435 1.00 73.44 70 ILE A O 1
ATOM 560 N N . MET A 1 71 ? -2.008 -2.849 -11.404 1.00 75.25 71 MET A N 1
ATOM 561 C CA . MET A 1 71 ? -0.731 -3.203 -10.795 1.00 75.25 71 MET A CA 1
ATOM 562 C C . MET A 1 71 ? -0.188 -4.512 -11.357 1.00 75.25 71 MET A C 1
ATOM 564 O O . MET A 1 71 ? 0.998 -4.578 -11.646 1.00 75.25 71 MET A O 1
ATOM 568 N N . GLU A 1 72 ? -1.044 -5.494 -11.657 1.00 77.06 72 GLU A N 1
ATOM 569 C CA . GLU A 1 72 ? -0.615 -6.724 -12.343 1.00 77.06 72 GLU A CA 1
ATOM 570 C C . GLU A 1 72 ? -0.002 -6.429 -13.721 1.00 77.06 72 GLU A C 1
ATOM 572 O O . GLU A 1 72 ? 0.991 -7.038 -14.123 1.00 77.06 72 GLU A O 1
ATOM 577 N N . HIS A 1 73 ? -0.573 -5.466 -14.451 1.00 79.81 73 HIS A N 1
ATOM 578 C CA . HIS A 1 73 ? -0.034 -5.031 -15.737 1.00 79.81 73 HIS A CA 1
ATOM 579 C C . HIS A 1 73 ? 1.291 -4.277 -15.593 1.00 79.81 73 HIS A C 1
ATOM 581 O O . HIS A 1 73 ? 2.201 -4.513 -16.388 1.00 79.81 73 HIS A O 1
ATOM 587 N N . ILE A 1 74 ? 1.403 -3.390 -14.600 1.00 81.50 74 ILE A N 1
ATOM 588 C CA . ILE A 1 74 ? 2.632 -2.636 -14.327 1.00 81.50 74 ILE A CA 1
ATOM 589 C C . ILE A 1 74 ? 3.753 -3.580 -13.888 1.00 81.50 74 ILE A C 1
ATOM 591 O O . ILE A 1 74 ? 4.837 -3.518 -14.461 1.00 81.50 74 ILE A O 1
ATOM 595 N N . ASP A 1 75 ? 3.491 -4.485 -12.943 1.00 80.62 75 ASP A N 1
ATOM 596 C CA . ASP A 1 75 ? 4.479 -5.443 -12.442 1.00 80.62 75 ASP A CA 1
ATOM 597 C C . ASP A 1 75 ? 4.998 -6.331 -13.570 1.00 80.62 75 ASP A C 1
ATOM 599 O O . ASP A 1 75 ? 6.208 -6.440 -13.767 1.00 80.62 75 ASP A O 1
ATOM 603 N N . LYS A 1 76 ? 4.092 -6.883 -14.389 1.00 84.19 76 LYS A N 1
ATOM 604 C CA . LYS A 1 76 ? 4.470 -7.676 -15.562 1.00 84.19 76 LYS A CA 1
ATOM 605 C C . LYS A 1 76 ? 5.355 -6.879 -16.525 1.00 84.19 76 LYS A C 1
ATOM 607 O O . LYS A 1 76 ? 6.387 -7.385 -16.961 1.00 84.19 76 LYS A O 1
ATOM 612 N N . ALA A 1 77 ? 4.968 -5.646 -16.851 1.00 86.81 77 ALA A N 1
ATOM 613 C CA . ALA A 1 77 ? 5.725 -4.808 -17.773 1.00 86.81 77 ALA A CA 1
ATOM 614 C C . ALA A 1 77 ? 7.098 -4.402 -17.205 1.00 86.81 77 ALA A C 1
ATOM 616 O O . ALA A 1 77 ? 8.065 -4.331 -17.961 1.00 86.81 77 ALA A O 1
ATOM 617 N N . LEU A 1 78 ? 7.211 -4.180 -15.890 1.00 87.44 78 LEU A N 1
ATOM 618 C CA . LEU A 1 78 ? 8.484 -3.910 -15.217 1.00 87.44 78 LEU A CA 1
ATOM 619 C C . LEU A 1 78 ? 9.397 -5.140 -15.202 1.00 87.44 78 LEU A C 1
ATOM 621 O O . LEU A 1 78 ? 10.572 -5.000 -15.531 1.00 87.44 78 LEU A O 1
ATOM 625 N N . THR A 1 79 ? 8.877 -6.332 -14.881 1.00 87.00 79 THR A N 1
ATOM 626 C CA . THR A 1 79 ? 9.652 -7.587 -14.912 1.00 87.00 79 THR A CA 1
ATOM 627 C C . THR A 1 79 ? 10.169 -7.890 -16.316 1.00 87.00 79 THR A C 1
ATOM 629 O O . THR A 1 79 ? 11.334 -8.243 -16.494 1.00 87.00 79 THR A O 1
ATOM 632 N N . GLU A 1 80 ? 9.318 -7.744 -17.332 1.00 88.38 80 GLU A N 1
ATOM 633 C CA . GLU A 1 80 ? 9.713 -7.949 -18.725 1.00 88.38 80 GLU A CA 1
ATOM 634 C C . GLU A 1 80 ? 10.766 -6.932 -19.160 1.00 88.38 80 GLU A C 1
ATOM 636 O O . GLU A 1 80 ? 11.792 -7.330 -19.718 1.00 88.38 80 GLU A O 1
ATOM 641 N N . PHE A 1 81 ? 10.564 -5.649 -18.835 1.00 87.00 81 PHE A N 1
ATOM 642 C CA . PHE A 1 81 ? 11.541 -4.607 -19.128 1.00 87.00 81 PHE A CA 1
ATOM 643 C C . PHE A 1 81 ? 12.876 -4.903 -18.450 1.00 87.00 81 PHE A C 1
ATOM 645 O O . PHE A 1 81 ? 13.893 -4.898 -19.131 1.00 87.00 81 PHE A O 1
ATOM 652 N N . GLU A 1 82 ? 12.900 -5.240 -17.158 1.00 86.88 82 GLU A N 1
ATOM 653 C CA . GLU A 1 82 ? 14.117 -5.630 -16.430 1.00 86.88 82 GLU A CA 1
ATOM 654 C C . GLU A 1 82 ? 14.869 -6.767 -17.151 1.00 86.88 82 GLU A C 1
ATOM 656 O O . GLU A 1 82 ? 16.079 -6.664 -17.399 1.00 86.88 82 GLU A O 1
ATOM 661 N N . GLY A 1 83 ? 14.126 -7.786 -17.598 1.00 87.62 83 GLY A N 1
ATOM 662 C CA . GLY A 1 83 ? 14.610 -8.924 -18.387 1.00 87.62 83 GLY A CA 1
ATOM 663 C C . GLY A 1 83 ? 15.018 -8.610 -19.834 1.00 87.62 83 GLY A C 1
ATOM 664 O O . GLY A 1 83 ? 15.456 -9.511 -20.547 1.00 87.62 83 GLY A O 1
ATOM 665 N N . GLY A 1 84 ? 14.910 -7.354 -20.280 1.00 85.81 84 GLY A N 1
ATOM 666 C CA . GLY A 1 84 ? 15.279 -6.916 -21.630 1.00 85.81 84 GLY A CA 1
ATOM 667 C C . GLY A 1 84 ? 14.197 -7.135 -22.692 1.00 85.81 84 GLY A C 1
ATOM 668 O O . GLY A 1 84 ? 14.491 -7.024 -23.881 1.00 85.81 84 GLY A O 1
ATOM 669 N N . ASN A 1 85 ? 12.963 -7.440 -22.286 1.00 86.19 85 ASN A N 1
ATOM 670 C CA . ASN A 1 85 ? 11.798 -7.461 -23.163 1.00 86.19 85 ASN A CA 1
ATOM 671 C C . ASN A 1 85 ? 11.059 -6.113 -23.093 1.00 86.19 85 ASN A C 1
ATOM 673 O O . ASN A 1 85 ? 10.561 -5.707 -22.047 1.00 86.19 85 ASN A O 1
ATOM 677 N N . TYR A 1 86 ? 10.962 -5.425 -24.229 1.00 83.81 86 TYR A N 1
ATOM 678 C CA . TYR A 1 86 ? 10.391 -4.080 -24.320 1.00 83.81 86 TYR A CA 1
ATOM 679 C C . TYR A 1 86 ? 8.944 -4.053 -24.834 1.00 83.81 86 TYR A C 1
ATOM 681 O O . TYR A 1 86 ? 8.372 -2.969 -24.945 1.00 83.81 86 TYR A O 1
ATOM 689 N N . ASP A 1 87 ? 8.333 -5.207 -25.123 1.00 83.69 87 ASP A N 1
ATOM 690 C CA . ASP A 1 87 ? 7.018 -5.298 -25.777 1.00 83.69 87 ASP A CA 1
ATOM 691 C C . ASP A 1 87 ? 5.919 -4.535 -25.017 1.00 83.69 87 ASP A C 1
ATOM 693 O O . ASP A 1 87 ? 5.093 -3.847 -25.619 1.00 83.69 87 ASP A O 1
ATOM 697 N N . ASN A 1 88 ? 5.935 -4.604 -23.682 1.00 83.75 88 ASN A N 1
ATOM 698 C CA . ASN A 1 88 ? 4.951 -3.946 -22.819 1.00 83.75 88 ASN A CA 1
ATOM 699 C C . ASN A 1 88 ? 5.417 -2.595 -22.255 1.00 83.75 88 ASN A C 1
ATOM 701 O O . ASN A 1 88 ? 4.663 -1.937 -21.533 1.00 83.75 88 ASN A O 1
ATOM 705 N N . PHE A 1 89 ? 6.605 -2.115 -22.624 1.00 80.62 89 PHE A N 1
ATOM 706 C CA . PHE A 1 89 ? 7.123 -0.820 -22.181 1.00 80.62 89 PHE A CA 1
ATOM 707 C C . PHE A 1 89 ? 6.205 0.389 -22.488 1.00 80.62 89 PHE A C 1
ATOM 709 O O . PHE A 1 89 ? 6.050 1.241 -21.609 1.00 80.62 89 PHE A O 1
ATOM 716 N N . PRO A 1 90 ? 5.503 0.474 -23.644 1.00 81.75 90 PRO A N 1
ATOM 717 C CA . PRO A 1 90 ? 4.540 1.554 -23.892 1.00 81.75 90 PRO A CA 1
ATOM 718 C C . PRO A 1 90 ? 3.433 1.660 -22.835 1.00 81.75 90 PRO A C 1
ATOM 720 O O . PRO A 1 90 ? 2.902 2.747 -22.601 1.00 81.75 90 PRO A O 1
ATOM 723 N N . SER A 1 91 ? 3.083 0.553 -22.171 1.00 82.31 91 SER A N 1
ATOM 724 C CA . SER A 1 91 ? 2.076 0.581 -21.111 1.00 82.31 91 SER A CA 1
ATOM 725 C C . SER A 1 91 ? 2.576 1.338 -19.873 1.00 82.31 91 SER A C 1
ATOM 727 O O . SER A 1 91 ? 1.831 2.155 -19.337 1.00 82.31 91 SER A O 1
ATOM 729 N N . LEU A 1 92 ? 3.851 1.175 -19.486 1.00 81.75 92 LEU A N 1
ATOM 730 C CA . LEU A 1 92 ? 4.485 1.907 -18.379 1.00 81.75 92 LEU A CA 1
ATOM 731 C C . LEU A 1 92 ? 4.480 3.421 -18.612 1.00 81.75 92 LEU A C 1
ATOM 733 O O . LEU A 1 92 ? 4.238 4.185 -17.674 1.00 81.75 92 LEU A O 1
ATOM 737 N N . ALA A 1 93 ? 4.689 3.849 -19.861 1.00 77.81 93 ALA A N 1
ATOM 738 C CA . ALA A 1 93 ? 4.592 5.252 -20.257 1.00 77.81 93 ALA A CA 1
ATOM 739 C C . ALA A 1 93 ? 3.172 5.798 -20.041 1.00 77.81 93 ALA A C 1
ATOM 741 O O . ALA A 1 93 ? 2.985 6.799 -19.354 1.00 77.81 93 ALA A O 1
ATOM 742 N N . SER A 1 94 ? 2.161 5.083 -20.551 1.00 81.25 94 SER A N 1
ATOM 743 C CA . SER A 1 94 ? 0.754 5.464 -20.381 1.00 81.25 94 SER A CA 1
ATOM 744 C C . SER A 1 94 ? 0.334 5.523 -18.908 1.00 81.25 94 SER A C 1
ATOM 746 O O . SER A 1 94 ? -0.476 6.370 -18.528 1.00 81.25 94 SER A O 1
ATOM 748 N N . TYR A 1 95 ? 0.880 4.644 -18.064 1.00 79.00 95 TYR A N 1
ATOM 749 C CA . TYR A 1 95 ? 0.614 4.665 -16.628 1.00 79.00 95 TYR A CA 1
ATOM 750 C C . TYR A 1 95 ? 1.231 5.859 -15.926 1.00 79.00 95 TYR A C 1
ATOM 752 O O . TYR A 1 95 ? 0.550 6.509 -15.136 1.00 79.00 95 TYR A O 1
ATOM 760 N N . SER A 1 96 ? 2.479 6.181 -16.245 1.00 77.38 96 SER A N 1
ATOM 761 C CA . SER A 1 96 ? 3.144 7.348 -15.677 1.00 77.38 96 SER A CA 1
ATOM 762 C C . SER A 1 96 ? 2.410 8.649 -16.057 1.00 77.38 96 SER A C 1
ATOM 764 O O . SER A 1 96 ? 2.171 9.490 -15.190 1.00 77.38 96 SER A O 1
ATOM 766 N N . ASP A 1 97 ? 1.890 8.756 -17.288 1.00 75.75 97 ASP A N 1
ATOM 767 C CA . ASP A 1 97 ? 1.029 9.873 -17.709 1.00 75.75 97 ASP A CA 1
ATOM 768 C C . ASP A 1 97 ? -0.277 9.964 -16.901 1.00 75.75 97 ASP A C 1
ATOM 770 O O . ASP A 1 97 ? -0.613 11.027 -16.373 1.00 75.75 97 ASP A O 1
ATOM 774 N N . LYS A 1 98 ? -0.997 8.848 -16.724 1.00 73.75 98 LYS A N 1
ATOM 775 C CA . LYS A 1 98 ? -2.217 8.814 -15.892 1.00 73.75 98 LYS A CA 1
ATOM 776 C C . LYS A 1 98 ? -1.931 9.183 -14.435 1.00 73.75 98 LYS A C 1
ATOM 778 O O . LYS A 1 98 ? -2.728 9.875 -13.798 1.00 73.75 98 LYS A O 1
ATOM 783 N N . MET A 1 99 ? -0.790 8.745 -13.907 1.00 71.69 99 MET A N 1
ATOM 784 C CA . MET A 1 99 ? -0.347 9.085 -12.558 1.00 71.69 99 MET A CA 1
ATOM 785 C C . MET A 1 99 ? -0.025 10.570 -12.428 1.00 71.69 99 MET A C 1
ATOM 787 O O . MET A 1 99 ? -0.434 11.193 -11.450 1.00 71.69 99 MET A O 1
ATOM 791 N N . LYS A 1 100 ? 0.621 11.171 -13.429 1.00 71.88 100 LYS A N 1
ATOM 792 C CA . LYS A 1 100 ? 0.842 12.617 -13.482 1.00 71.88 100 LYS A CA 1
ATOM 793 C C . LYS A 1 100 ? -0.475 13.390 -13.459 1.00 71.88 100 LYS A C 1
ATOM 795 O O . LYS A 1 100 ? -0.640 14.289 -12.637 1.00 71.88 100 LYS A O 1
ATOM 800 N N . GLU A 1 101 ? -1.422 13.031 -14.326 1.00 68.69 101 GLU A N 1
ATOM 801 C CA . GLU A 1 101 ? -2.740 13.679 -14.395 1.00 68.69 101 GLU A CA 1
ATOM 802 C C . GLU A 1 101 ? -3.503 13.585 -13.077 1.00 68.69 101 GLU A C 1
ATOM 804 O O . GLU A 1 101 ? -4.151 14.542 -12.650 1.00 68.69 101 GLU A O 1
ATOM 809 N N . SER A 1 102 ? -3.415 12.431 -12.423 1.00 62.62 102 SER A N 1
ATOM 810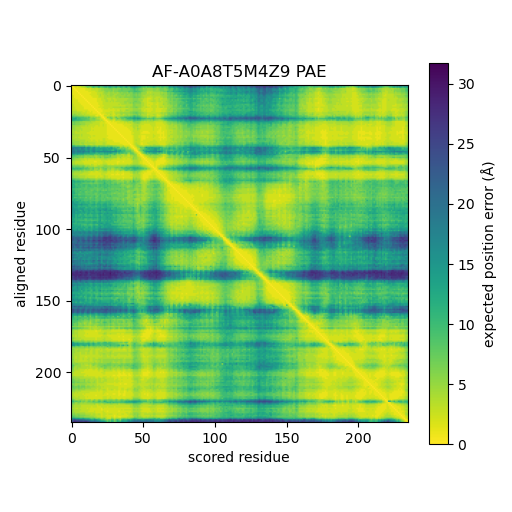 C CA . SER A 1 102 ? -3.928 12.249 -11.079 1.00 62.62 102 SER A CA 1
ATOM 811 C C . SER A 1 102 ? -3.274 13.208 -10.098 1.00 62.62 102 SER A C 1
ATOM 813 O O . SER A 1 102 ? -3.952 14.048 -9.514 1.00 62.62 102 SER A O 1
ATOM 815 N N . PHE A 1 103 ? -1.955 13.125 -9.930 1.00 60.62 103 PHE A N 1
ATOM 816 C CA . PHE A 1 103 ? -1.237 13.906 -8.930 1.00 60.62 103 PHE A CA 1
ATOM 817 C C . PHE A 1 103 ? -1.443 15.411 -9.108 1.00 60.62 103 PHE A C 1
ATOM 819 O O . PHE A 1 103 ? -1.636 16.105 -8.109 1.00 60.62 103 PHE A O 1
ATOM 826 N N . LEU A 1 104 ? -1.511 15.894 -10.354 1.00 60.94 104 LEU A N 1
ATOM 827 C CA . LEU A 1 104 ? -1.835 17.287 -10.680 1.00 60.94 104 LEU A CA 1
ATOM 828 C C . LEU A 1 104 ? -3.212 17.720 -10.155 1.00 60.94 104 LEU A C 1
ATOM 830 O O . LEU A 1 104 ? -3.366 18.860 -9.728 1.00 60.94 104 LEU A O 1
ATOM 834 N N . LYS A 1 105 ? -4.204 16.822 -10.118 1.00 57.56 105 LYS A N 1
ATOM 835 C CA . LYS A 1 105 ? -5.515 17.097 -9.500 1.00 57.56 105 LYS A CA 1
ATOM 836 C C . LYS A 1 105 ? -5.465 17.100 -7.970 1.00 57.56 105 LYS A C 1
ATOM 838 O O . LYS A 1 105 ? -6.360 17.658 -7.335 1.00 57.56 105 LYS A O 1
ATOM 843 N N . TYR A 1 106 ? -4.458 16.469 -7.361 1.00 52.59 106 TYR A N 1
ATOM 844 C CA . TYR A 1 106 ? -4.423 16.212 -5.920 1.00 52.59 106 TYR A CA 1
ATOM 845 C C . TYR A 1 106 ? -3.387 17.045 -5.142 1.00 52.59 106 TYR A C 1
ATOM 847 O O . TYR A 1 106 ? -3.575 17.214 -3.935 1.00 52.59 106 TYR A O 1
ATOM 855 N N . SER A 1 107 ? -2.339 17.600 -5.770 1.00 49.91 107 SER A N 1
ATOM 856 C CA . SER A 1 107 ? -1.200 18.193 -5.047 1.00 49.91 107 SER A CA 1
ATOM 857 C C . SER A 1 107 ? -0.603 19.463 -5.679 1.00 49.91 107 SER A C 1
ATOM 859 O O . SER A 1 107 ? 0.490 19.442 -6.233 1.00 49.91 107 SER A O 1
ATOM 861 N N . GLU A 1 108 ? -1.207 20.636 -5.494 1.00 52.19 108 GLU A N 1
ATOM 862 C CA . GLU A 1 108 ? -0.564 21.913 -5.888 1.00 52.19 108 GLU A CA 1
ATOM 863 C C . GLU A 1 108 ? 0.734 22.236 -5.101 1.00 52.19 108 GLU A C 1
ATOM 865 O O . GLU A 1 108 ? 1.417 23.213 -5.393 1.00 52.19 108 GLU A O 1
ATOM 8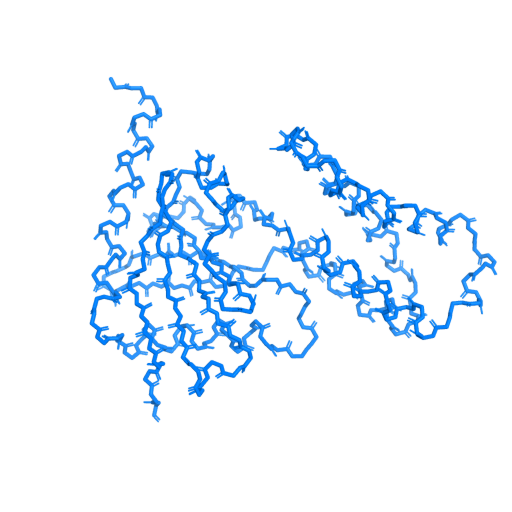70 N N . ARG A 1 109 ? 1.100 21.436 -4.085 1.00 52.56 109 ARG A N 1
ATOM 871 C CA . ARG A 1 109 ? 2.100 21.796 -3.058 1.00 52.56 109 ARG A CA 1
ATOM 872 C C . ARG A 1 109 ? 3.435 21.036 -3.104 1.00 52.56 109 ARG A C 1
ATOM 874 O O . ARG A 1 109 ? 4.235 21.217 -2.195 1.00 52.56 109 ARG A O 1
ATOM 881 N N . ASN A 1 110 ? 3.704 20.187 -4.101 1.00 56.03 110 ASN A N 1
ATOM 882 C CA . ASN A 1 110 ? 4.976 19.441 -4.182 1.00 56.03 110 ASN A CA 1
ATOM 883 C C . ASN A 1 110 ? 5.623 19.484 -5.587 1.00 56.03 110 ASN A C 1
ATOM 885 O O . ASN A 1 110 ? 5.567 18.485 -6.306 1.00 56.03 110 ASN A O 1
ATOM 889 N N . PRO A 1 111 ? 6.265 20.606 -5.974 1.00 56.91 111 PRO A N 1
ATOM 890 C CA . PRO A 1 111 ? 6.923 20.773 -7.277 1.00 56.91 111 PRO A CA 1
ATOM 891 C C . PRO A 1 111 ? 7.964 19.684 -7.591 1.00 56.91 111 PRO A C 1
ATOM 893 O O . PRO A 1 111 ? 7.961 19.128 -8.686 1.00 56.91 111 PRO A O 1
ATOM 896 N N . ASP A 1 112 ? 8.782 19.292 -6.611 1.00 57.88 112 ASP A N 1
ATOM 897 C CA . ASP A 1 112 ? 9.856 18.303 -6.804 1.00 57.88 112 ASP A CA 1
ATOM 898 C C . ASP A 1 112 ? 9.336 16.897 -7.143 1.00 57.88 112 ASP A C 1
ATOM 900 O O . ASP A 1 112 ? 10.045 16.091 -7.740 1.00 57.88 112 ASP A O 1
ATOM 904 N N . LYS A 1 113 ? 8.084 16.582 -6.789 1.00 58.88 113 LYS A N 1
ATOM 905 C CA . LYS A 1 113 ? 7.475 15.279 -7.100 1.00 58.88 113 LYS A CA 1
ATOM 906 C C . LYS A 1 113 ? 7.047 15.188 -8.562 1.00 58.88 113 LYS A C 1
ATOM 908 O O . LYS A 1 113 ? 7.145 14.111 -9.145 1.00 58.88 113 LYS A O 1
ATOM 913 N N . TYR A 1 114 ? 6.641 16.309 -9.163 1.00 63.72 114 TYR A N 1
ATOM 914 C CA . TYR A 1 114 ? 6.380 16.376 -10.602 1.00 63.72 114 TYR A CA 1
ATOM 915 C C . TYR A 1 114 ? 7.652 16.149 -11.399 1.00 63.72 114 TYR A C 1
ATOM 917 O O . TYR A 1 114 ? 7.607 15.433 -12.388 1.00 63.72 114 TYR A O 1
ATOM 925 N N . LEU A 1 115 ? 8.787 16.656 -10.912 1.00 65.38 115 LEU A N 1
ATOM 926 C CA . LEU A 1 115 ? 10.069 16.512 -11.593 1.00 65.38 115 LEU A CA 1
ATOM 927 C C . LEU A 1 115 ? 10.447 15.042 -11.834 1.00 65.38 115 LEU A C 1
ATOM 929 O O . LEU A 1 115 ? 10.911 14.704 -12.917 1.00 65.38 115 LEU A O 1
ATOM 933 N N . PHE A 1 116 ? 10.222 14.152 -10.862 1.00 68.12 116 PHE A N 1
ATOM 934 C CA . PHE A 1 116 ? 10.551 12.730 -11.024 1.00 68.12 116 PHE A CA 1
ATOM 935 C C . PHE A 1 116 ? 9.561 11.977 -11.917 1.00 68.12 116 PHE A C 1
ATOM 937 O O . PHE A 1 116 ? 9.986 11.129 -12.697 1.00 68.12 116 PHE A O 1
ATOM 944 N N . ILE A 1 117 ? 8.264 12.291 -11.840 1.00 71.06 117 ILE A N 1
ATOM 945 C CA . ILE A 1 117 ? 7.260 11.714 -12.751 1.00 71.06 117 ILE A CA 1
ATOM 946 C C . ILE A 1 117 ? 7.513 12.205 -14.185 1.00 71.06 117 ILE A C 1
ATOM 948 O O . ILE A 1 117 ? 7.445 11.421 -15.128 1.00 71.06 117 ILE A O 1
ATOM 952 N N . ASP A 1 118 ? 7.879 13.477 -14.346 1.00 71.81 118 ASP A N 1
ATOM 953 C CA . ASP A 1 118 ? 8.251 14.080 -15.625 1.00 71.81 118 ASP A CA 1
ATOM 954 C C . ASP A 1 118 ? 9.515 13.453 -16.200 1.00 71.81 118 ASP A C 1
ATOM 956 O O . ASP A 1 118 ? 9.533 13.127 -17.382 1.00 71.81 118 ASP A O 1
ATOM 960 N N . LEU A 1 119 ? 10.524 13.197 -15.364 1.00 73.38 119 LEU A N 1
ATOM 961 C CA . LEU A 1 119 ? 11.735 12.487 -15.766 1.00 73.38 119 LEU A CA 1
ATOM 962 C C . LEU A 1 119 ? 11.422 11.055 -16.218 1.00 73.38 119 LEU A C 1
ATOM 964 O O . LEU A 1 119 ? 11.922 10.614 -17.247 1.00 73.38 119 LEU A O 1
ATOM 968 N N . ILE A 1 120 ? 10.566 10.328 -15.492 1.00 76.81 120 ILE A N 1
ATOM 969 C CA . ILE A 1 120 ? 10.141 8.974 -15.881 1.00 76.81 120 ILE A CA 1
ATOM 970 C C . ILE A 1 120 ? 9.374 9.011 -17.204 1.00 76.81 120 ILE A C 1
ATOM 972 O O . ILE A 1 120 ? 9.627 8.184 -18.079 1.00 76.81 120 ILE A O 1
ATOM 976 N N . ASN A 1 121 ? 8.482 9.985 -17.381 1.00 77.50 121 ASN A N 1
ATOM 977 C CA . ASN A 1 121 ? 7.772 10.207 -18.636 1.00 77.50 121 ASN A CA 1
ATOM 978 C C . ASN A 1 121 ? 8.727 10.529 -19.786 1.00 77.50 121 ASN A C 1
ATOM 980 O O . ASN A 1 121 ? 8.591 9.963 -20.868 1.00 77.50 121 ASN A O 1
ATOM 984 N N . GLU A 1 122 ? 9.705 11.401 -19.569 1.00 75.56 122 GLU A N 1
ATOM 985 C CA . GLU A 1 122 ? 10.712 11.753 -20.565 1.00 75.56 122 GLU A CA 1
ATOM 986 C C . GLU A 1 122 ? 11.567 10.540 -20.941 1.00 75.56 122 GLU A C 1
ATOM 988 O O . GLU A 1 122 ? 11.749 10.271 -22.130 1.00 75.56 122 GLU A O 1
ATOM 993 N N . CYS A 1 123 ? 12.008 9.748 -19.959 1.00 74.00 123 CYS A N 1
ATOM 994 C CA . CYS A 1 123 ? 12.688 8.478 -20.196 1.00 74.00 123 CYS A CA 1
ATOM 995 C C . CYS A 1 123 ? 11.809 7.541 -21.033 1.00 74.00 123 CYS A C 1
ATOM 997 O O . CYS A 1 123 ? 12.252 7.057 -22.073 1.00 74.00 123 CYS A O 1
ATOM 999 N N . CYS A 1 124 ? 10.548 7.341 -20.640 1.00 77.38 124 CYS A N 1
ATOM 1000 C CA . CYS A 1 124 ? 9.586 6.527 -21.376 1.00 77.38 124 CYS A CA 1
ATOM 1001 C C . CYS A 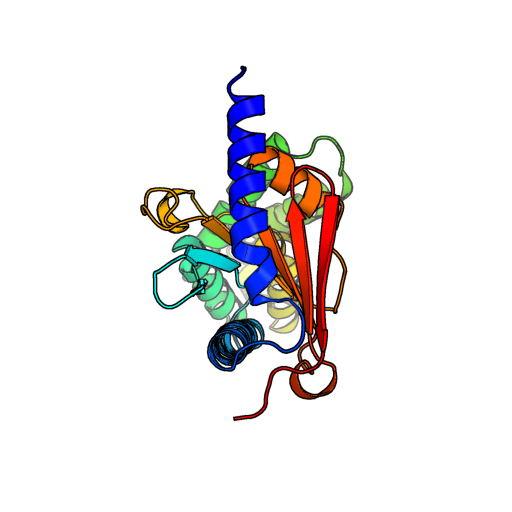1 124 ? 9.430 6.982 -22.835 1.00 77.38 124 CYS A C 1
ATOM 1003 O O . CYS A 1 124 ? 9.514 6.178 -23.759 1.00 77.38 124 CYS A O 1
ATOM 1005 N N . GLN A 1 125 ? 9.245 8.281 -23.063 1.00 76.88 125 GLN A N 1
ATOM 1006 C CA . GLN A 1 125 ? 9.083 8.851 -24.399 1.00 76.88 125 GLN A CA 1
ATOM 1007 C C . GLN A 1 125 ? 10.365 8.753 -25.235 1.00 76.88 125 GLN A C 1
ATOM 1009 O O . GLN A 1 125 ? 10.288 8.501 -26.437 1.00 76.88 125 GLN A O 1
ATOM 1014 N N . THR A 1 126 ? 11.533 8.913 -24.611 1.00 73.12 126 THR A N 1
ATOM 1015 C CA . THR A 1 126 ? 12.843 8.751 -25.259 1.00 73.12 126 THR A CA 1
ATOM 1016 C C . THR A 1 126 ? 13.026 7.310 -25.732 1.00 73.12 126 THR A C 1
ATOM 1018 O O . THR A 1 126 ? 13.268 7.079 -26.916 1.00 73.12 126 THR A O 1
ATOM 1021 N N . PHE A 1 127 ? 12.774 6.330 -24.857 1.00 72.12 127 PHE A N 1
ATOM 1022 C CA . PHE A 1 127 ? 12.834 4.908 -25.205 1.00 72.12 127 PHE A CA 1
ATOM 1023 C C . PHE A 1 127 ? 11.863 4.518 -26.331 1.00 72.12 127 PHE A C 1
ATOM 1025 O O . PHE A 1 127 ? 12.209 3.688 -27.168 1.00 72.12 127 PHE A O 1
ATOM 1032 N N . LEU A 1 128 ? 10.671 5.127 -26.388 1.00 73.62 128 LEU A N 1
ATOM 1033 C CA . LEU A 1 128 ? 9.676 4.859 -27.435 1.00 73.62 128 LEU A CA 1
ATOM 1034 C C . LEU A 1 128 ? 10.007 5.515 -28.783 1.00 73.62 128 LEU A C 1
ATOM 1036 O O . LEU A 1 128 ? 9.748 4.930 -29.835 1.00 73.62 128 LEU A O 1
ATOM 1040 N N . LYS A 1 129 ? 10.542 6.741 -28.777 1.00 70.19 129 LYS A N 1
ATOM 1041 C CA . LYS A 1 129 ? 10.847 7.497 -30.006 1.00 70.19 129 LYS A CA 1
ATOM 1042 C C . LYS A 1 129 ? 12.125 7.016 -30.674 1.00 70.19 129 LYS A C 1
ATOM 1044 O O . LYS A 1 129 ? 12.219 7.008 -31.901 1.00 70.19 129 LYS A O 1
ATOM 1049 N N . GLU A 1 130 ? 13.101 6.591 -29.885 1.00 65.75 130 GLU A N 1
ATOM 1050 C CA . GLU A 1 130 ? 14.414 6.207 -30.375 1.00 65.75 130 GLU A CA 1
ATOM 1051 C C . GLU A 1 130 ? 14.542 4.680 -30.434 1.00 65.75 130 GLU A C 1
ATOM 1053 O O . GLU A 1 130 ? 15.362 4.075 -29.750 1.00 65.75 130 GLU A O 1
ATOM 1058 N N . ASN A 1 131 ? 13.767 4.045 -31.323 1.00 53.88 131 ASN A N 1
ATOM 1059 C CA . ASN A 1 131 ? 13.813 2.594 -31.594 1.00 53.88 131 ASN A CA 1
ATOM 1060 C C . ASN A 1 131 ? 15.241 2.037 -31.836 1.00 53.88 131 ASN A C 1
ATOM 1062 O O . ASN A 1 131 ? 15.483 0.845 -31.662 1.00 53.88 131 ASN A O 1
ATOM 1066 N N . ASN A 1 132 ? 16.207 2.883 -32.221 1.00 49.72 132 ASN A N 1
ATOM 1067 C CA . ASN A 1 132 ? 17.616 2.513 -32.410 1.00 49.72 132 ASN A CA 1
ATOM 1068 C C . ASN A 1 132 ? 18.488 2.596 -31.137 1.00 49.72 132 ASN A C 1
ATOM 1070 O O . ASN A 1 132 ? 19.572 2.013 -31.127 1.00 49.72 132 ASN A O 1
ATOM 1074 N N . LEU A 1 133 ? 18.044 3.272 -30.071 1.00 53.59 133 LEU A N 1
ATOM 1075 C CA . LEU A 1 133 ? 18.775 3.412 -28.801 1.00 53.59 133 LEU A CA 1
ATOM 1076 C C . LEU A 1 133 ? 18.516 2.273 -27.809 1.00 53.59 133 LEU A C 1
ATOM 1078 O O . LEU A 1 133 ? 19.332 2.053 -26.914 1.00 53.59 133 LEU A O 1
ATOM 1082 N N . LEU A 1 134 ? 17.472 1.467 -28.034 1.00 55.41 134 LEU A N 1
ATOM 1083 C CA . LEU A 1 134 ? 17.194 0.247 -27.262 1.00 55.41 134 LEU A CA 1
ATOM 1084 C C . LEU A 1 134 ? 18.380 -0.743 -27.259 1.00 55.41 134 LEU A C 1
ATOM 1086 O O . LEU A 1 134 ? 18.550 -1.499 -26.308 1.00 55.41 134 LEU A O 1
ATOM 1090 N N . LYS A 1 135 ? 19.255 -0.697 -28.278 1.00 55.59 135 LYS A N 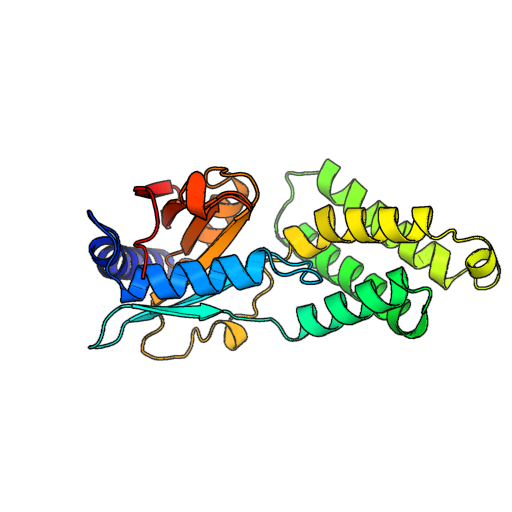1
ATOM 1091 C CA . LYS A 1 135 ? 20.465 -1.539 -28.375 1.00 55.59 135 LYS A CA 1
ATOM 1092 C C . LYS A 1 135 ? 21.567 -1.191 -27.363 1.00 55.59 135 LYS A C 1
ATOM 1094 O O . LYS A 1 135 ? 22.445 -2.019 -27.147 1.00 55.59 135 LYS A O 1
ATOM 1099 N N . ASN A 1 136 ? 21.527 -0.005 -26.751 1.00 63.72 136 ASN A N 1
ATOM 1100 C CA . ASN A 1 136 ? 22.561 0.480 -25.826 1.00 63.72 136 ASN A CA 1
ATOM 1101 C C . ASN A 1 136 ? 22.109 0.491 -24.358 1.00 63.72 136 ASN A C 1
ATOM 1103 O O . ASN A 1 136 ? 22.836 0.980 -23.493 1.00 63.72 136 ASN A O 1
ATOM 1107 N N . ILE A 1 137 ? 20.918 -0.030 -24.057 1.00 75.94 137 ILE A N 1
ATOM 1108 C CA . ILE A 1 137 ? 20.426 -0.085 -22.683 1.00 75.94 137 ILE A CA 1
ATOM 1109 C C . ILE A 1 137 ? 21.081 -1.275 -21.989 1.00 75.94 137 ILE A C 1
ATOM 1111 O O . ILE A 1 137 ? 20.748 -2.433 -22.249 1.00 75.94 137 ILE A O 1
ATOM 1115 N N . THR A 1 138 ? 22.017 -0.987 -21.093 1.00 83.50 138 THR A N 1
ATOM 1116 C CA . THR A 1 138 ? 22.640 -2.008 -20.251 1.00 83.50 138 THR A CA 1
ATOM 1117 C C . THR A 1 138 ? 21.656 -2.521 -19.202 1.00 83.50 138 THR A C 1
ATOM 1119 O O . THR A 1 138 ? 20.663 -1.869 -18.878 1.00 83.50 138 THR A O 1
ATOM 1122 N N . GLU A 1 139 ? 21.941 -3.697 -18.648 1.00 86.19 139 GLU A N 1
ATOM 1123 C CA . GLU A 1 139 ? 21.180 -4.251 -17.523 1.00 86.19 139 GLU A CA 1
ATOM 1124 C C . GLU A 1 139 ? 21.109 -3.274 -16.339 1.00 86.19 139 GLU A C 1
ATOM 1126 O O . GLU A 1 139 ? 20.033 -3.072 -15.783 1.00 86.19 139 GLU A O 1
ATOM 1131 N N . ASP A 1 140 ? 22.213 -2.589 -16.030 1.00 85.56 140 ASP A N 1
ATOM 1132 C CA . ASP A 1 140 ? 22.271 -1.595 -14.953 1.00 85.56 140 ASP A CA 1
ATOM 1133 C C . ASP A 1 140 ? 21.315 -0.419 -15.186 1.00 85.56 140 ASP A C 1
ATOM 1135 O O . ASP A 1 140 ? 20.635 0.023 -14.262 1.00 85.56 140 ASP A O 1
ATOM 1139 N N . ILE A 1 141 ? 21.215 0.081 -16.424 1.00 83.19 141 ILE A N 1
ATOM 1140 C CA . ILE A 1 141 ? 20.268 1.154 -16.761 1.00 83.19 141 ILE A CA 1
ATOM 1141 C C . ILE A 1 141 ? 18.829 0.664 -16.575 1.00 83.19 141 ILE A C 1
ATOM 1143 O O . ILE A 1 141 ? 18.006 1.404 -16.035 1.00 83.19 141 ILE A O 1
ATOM 1147 N N . ARG A 1 142 ? 18.524 -0.579 -16.975 1.00 85.38 142 ARG A N 1
ATOM 1148 C CA . ARG A 1 142 ? 17.179 -1.150 -16.803 1.00 85.38 142 ARG A CA 1
ATOM 1149 C C . ARG A 1 142 ? 16.809 -1.284 -15.335 1.00 85.38 142 ARG A C 1
ATOM 1151 O O . ARG A 1 142 ? 15.748 -0.804 -14.953 1.00 85.38 142 ARG A O 1
ATOM 1158 N N . LYS A 1 143 ? 17.695 -1.854 -14.515 1.00 85.31 143 LYS A N 1
ATOM 1159 C CA . LYS A 1 143 ? 17.490 -1.986 -13.065 1.00 85.31 143 LYS A CA 1
ATOM 1160 C C . LYS A 1 143 ? 17.286 -0.628 -12.400 1.00 85.31 143 LYS A C 1
ATOM 1162 O O . LYS A 1 143 ? 16.296 -0.436 -11.705 1.00 85.31 143 LYS A O 1
ATOM 1167 N N . ASN A 1 144 ? 18.139 0.349 -12.712 1.00 83.38 144 ASN A N 1
ATOM 1168 C CA . ASN A 1 144 ? 18.012 1.704 -12.173 1.00 83.38 144 ASN A CA 1
ATOM 1169 C C . ASN A 1 144 ? 16.694 2.380 -12.577 1.00 83.38 144 ASN A C 1
ATOM 1171 O O . ASN A 1 144 ? 16.058 3.026 -11.747 1.00 83.38 144 ASN A O 1
ATOM 1175 N N . PHE A 1 145 ? 16.260 2.238 -13.835 1.00 83.62 145 PHE A N 1
ATOM 1176 C CA . PHE A 1 145 ? 14.964 2.763 -14.270 1.00 83.62 145 PHE A CA 1
ATOM 1177 C C . PHE A 1 145 ? 13.814 2.081 -13.529 1.00 83.62 145 PHE A C 1
ATOM 1179 O O . PHE A 1 145 ? 12.918 2.761 -13.041 1.00 83.62 145 PHE A O 1
ATOM 1186 N N . VAL A 1 146 ? 13.851 0.753 -13.422 1.00 84.25 146 VAL A N 1
ATOM 1187 C CA . VAL A 1 146 ? 12.844 -0.038 -12.711 1.00 84.25 146 VAL A CA 1
ATOM 1188 C C . VAL A 1 146 ? 12.763 0.395 -11.246 1.00 84.25 146 VAL A C 1
ATOM 1190 O O . VAL A 1 146 ? 11.667 0.636 -10.748 1.00 84.25 146 VAL A O 1
ATOM 1193 N N . ASP A 1 147 ? 13.892 0.610 -10.576 1.00 79.62 147 ASP A N 1
ATOM 1194 C CA . ASP A 1 147 ? 13.928 1.086 -9.190 1.00 79.62 147 ASP A CA 1
ATOM 1195 C C . ASP A 1 147 ? 13.413 2.526 -9.036 1.00 79.62 147 ASP A C 1
ATOM 1197 O O . ASP A 1 147 ? 12.671 2.827 -8.097 1.00 79.62 147 ASP A O 1
ATOM 1201 N N . LEU A 1 148 ? 13.735 3.422 -9.976 1.00 78.88 148 LEU A N 1
ATOM 1202 C CA . LEU A 1 148 ? 13.170 4.775 -10.008 1.00 78.88 148 LEU A CA 1
ATOM 1203 C C . LEU A 1 148 ? 11.654 4.742 -10.238 1.00 78.88 148 LEU A C 1
ATOM 1205 O O . LEU A 1 148 ? 10.906 5.397 -9.509 1.00 78.88 148 LEU A O 1
ATOM 1209 N N . TYR A 1 149 ? 11.190 3.951 -11.206 1.00 80.50 149 TYR A N 1
ATOM 1210 C CA . TYR A 1 149 ? 9.770 3.783 -11.506 1.00 80.50 149 TYR A CA 1
ATOM 1211 C C . TYR A 1 149 ? 9.017 3.259 -10.282 1.00 80.50 149 TYR A C 1
ATOM 1213 O O . TYR A 1 149 ? 7.977 3.803 -9.910 1.00 80.50 149 TYR A O 1
ATOM 1221 N N . LYS A 1 150 ? 9.583 2.272 -9.580 1.00 73.75 150 LYS A N 1
ATOM 1222 C CA . LYS A 1 150 ? 9.029 1.766 -8.319 1.00 73.75 150 LYS A CA 1
ATOM 1223 C C . LYS A 1 150 ? 8.897 2.853 -7.271 1.00 73.75 150 LYS A C 1
ATOM 1225 O O . LYS A 1 150 ? 7.826 3.048 -6.705 1.00 73.75 150 LYS A O 1
ATOM 1230 N N . LYS A 1 151 ? 9.984 3.582 -7.027 1.00 72.44 151 LYS A N 1
ATOM 1231 C CA . LYS A 1 151 ? 10.058 4.580 -5.960 1.00 72.44 151 LYS A CA 1
ATOM 1232 C C . LYS A 1 151 ? 9.072 5.736 -6.149 1.00 72.44 151 LYS A C 1
ATOM 1234 O O . LYS A 1 151 ? 8.566 6.270 -5.160 1.00 72.44 151 LYS A O 1
ATOM 1239 N N . TYR A 1 152 ? 8.834 6.148 -7.393 1.00 71.25 152 TYR A N 1
ATOM 1240 C CA . TYR A 1 152 ? 8.088 7.376 -7.685 1.00 71.25 152 TYR A CA 1
ATOM 1241 C C . TYR A 1 152 ? 6.699 7.151 -8.276 1.00 71.25 152 TYR A C 1
ATOM 1243 O O . TYR A 1 152 ? 5.822 7.979 -8.039 1.00 71.25 152 TYR A O 1
ATOM 1251 N N . ILE A 1 153 ? 6.480 6.050 -8.996 1.00 71.12 153 ILE A N 1
ATOM 1252 C CA . ILE A 1 153 ? 5.172 5.700 -9.552 1.00 71.12 153 ILE A CA 1
ATOM 1253 C C . ILE A 1 153 ? 4.502 4.697 -8.621 1.00 71.12 153 ILE A C 1
ATOM 1255 O O . ILE A 1 153 ? 3.541 5.034 -7.935 1.00 71.12 153 ILE A O 1
ATOM 1259 N N . VAL A 1 154 ? 5.044 3.486 -8.521 1.00 63.00 154 VAL A N 1
ATOM 1260 C CA . VAL A 1 154 ? 4.352 2.364 -7.876 1.00 63.00 154 VAL A CA 1
ATOM 1261 C C . VAL A 1 154 ? 4.167 2.560 -6.366 1.00 63.00 154 VAL A C 1
ATOM 1263 O O . VAL A 1 154 ? 3.038 2.500 -5.889 1.00 63.00 154 VAL A O 1
ATOM 1266 N N . GLY A 1 155 ? 5.221 2.907 -5.623 1.00 56.09 155 GLY A N 1
ATOM 1267 C CA . GLY A 1 155 ? 5.167 3.168 -4.173 1.00 56.09 155 GLY A CA 1
ATOM 1268 C C . GLY A 1 155 ? 4.391 4.432 -3.781 1.00 56.09 155 GLY A C 1
ATOM 1269 O O . GLY A 1 155 ? 4.434 4.873 -2.639 1.00 56.09 155 GLY A O 1
ATOM 1270 N N . ARG A 1 156 ? 3.741 5.084 -4.748 1.00 57.91 156 ARG A N 1
ATOM 1271 C CA . ARG A 1 156 ? 2.912 6.279 -4.562 1.00 57.91 156 ARG A CA 1
ATOM 1272 C C . ARG A 1 156 ? 1.509 6.103 -5.147 1.00 57.91 156 ARG A C 1
ATOM 1274 O O . ARG A 1 156 ? 0.680 7.003 -5.026 1.00 57.91 156 ARG A O 1
ATOM 1281 N N . THR A 1 157 ? 1.244 4.963 -5.785 1.00 53.53 157 THR A N 1
ATOM 1282 C CA . THR A 1 157 ? -0.012 4.656 -6.466 1.00 53.53 157 THR A CA 1
ATOM 1283 C C . THR A 1 157 ? -0.971 3.985 -5.487 1.00 53.53 157 THR A C 1
ATOM 1285 O O . THR A 1 157 ? -1.251 2.798 -5.589 1.00 53.53 157 THR A O 1
ATOM 1288 N N . TYR A 1 158 ? -1.553 4.756 -4.567 1.00 52.41 158 TYR A N 1
ATOM 1289 C CA . TYR A 1 158 ? -2.801 4.349 -3.904 1.00 52.41 158 TYR A CA 1
ATOM 1290 C C . TYR A 1 158 ? -3.987 4.584 -4.839 1.00 52.41 158 TYR A C 1
ATOM 1292 O O . TYR A 1 158 ? -4.920 5.325 -4.535 1.00 52.41 158 TYR A O 1
ATOM 1300 N N . PHE A 1 159 ? -3.929 3.988 -6.026 1.00 54.22 159 PHE A N 1
ATOM 1301 C CA . PHE A 1 159 ? -5.052 3.952 -6.947 1.00 54.22 159 PHE A CA 1
ATOM 1302 C C . PHE A 1 159 ? -5.742 2.616 -6.831 1.00 54.22 159 PHE A C 1
ATOM 1304 O O . PHE A 1 159 ? -5.656 1.761 -7.706 1.00 54.22 159 PHE A O 1
ATOM 1311 N N . PHE A 1 160 ? -6.458 2.457 -5.735 1.00 59.38 160 PHE A N 1
ATOM 1312 C CA . PHE A 1 160 ? -7.537 1.502 -5.744 1.00 59.38 160 PHE A CA 1
ATOM 1313 C C . PHE A 1 160 ? -8.779 2.224 -6.246 1.00 59.38 160 PHE A C 1
ATOM 1315 O O . PHE A 1 160 ? -9.184 3.250 -5.687 1.00 59.38 160 PHE A O 1
ATOM 1322 N N . LEU A 1 161 ? -9.395 1.719 -7.312 1.00 59.84 161 LEU A N 1
ATOM 1323 C CA . LEU A 1 161 ? -10.737 2.179 -7.642 1.00 59.84 161 LEU A CA 1
ATOM 1324 C C . LEU A 1 161 ? -11.667 1.780 -6.481 1.00 59.84 161 LEU A C 1
ATOM 1326 O O . LEU A 1 161 ? -11.539 0.667 -5.970 1.00 59.84 161 LEU A O 1
ATOM 1330 N N . PRO A 1 162 ? -12.643 2.613 -6.069 1.00 61.50 162 PRO A N 1
ATOM 1331 C CA . PRO A 1 162 ? -13.578 2.248 -4.997 1.00 61.50 162 PRO A CA 1
ATOM 1332 C C . PRO A 1 162 ? -14.280 0.897 -5.221 1.00 61.50 162 PRO A C 1
ATOM 1334 O O . PRO A 1 162 ? -14.589 0.181 -4.272 1.00 61.50 162 PRO A O 1
ATOM 1337 N N . SER A 1 163 ? -14.488 0.521 -6.488 1.00 63.31 163 SER A N 1
ATOM 1338 C CA . SER A 1 163 ? -15.017 -0.785 -6.889 1.00 63.31 163 SER A CA 1
ATOM 1339 C C . SER A 1 163 ? -14.068 -1.956 -6.617 1.00 63.31 163 SER A C 1
ATOM 1341 O O . SER A 1 163 ? -14.535 -3.062 -6.383 1.00 63.31 163 SER A O 1
ATOM 1343 N N . GLU A 1 164 ? -12.753 -1.739 -6.666 1.00 73.38 164 GLU A N 1
ATOM 1344 C CA . GLU A 1 164 ? -11.739 -2.755 -6.344 1.00 73.38 164 GLU A CA 1
ATOM 1345 C C . GLU A 1 164 ? -11.572 -2.914 -4.827 1.00 73.38 164 GLU A C 1
ATOM 1347 O O . GLU A 1 164 ? -11.270 -4.005 -4.358 1.00 73.38 164 GLU A O 1
ATOM 1352 N N . LEU A 1 165 ? -11.839 -1.852 -4.061 1.00 75.81 165 LEU A N 1
ATOM 1353 C CA . LEU A 1 165 ? -11.826 -1.864 -2.593 1.00 75.81 165 LEU A CA 1
ATOM 1354 C C . LEU A 1 165 ? -13.076 -2.494 -1.965 1.00 75.81 165 LEU A C 1
ATOM 1356 O O . LEU A 1 165 ? -13.154 -2.602 -0.744 1.00 75.81 165 LEU A O 1
ATOM 1360 N N . GLY A 1 166 ? -14.087 -2.866 -2.749 1.00 79.81 166 GLY A N 1
ATOM 1361 C CA . GLY A 1 166 ? -15.316 -3.429 -2.190 1.00 79.81 166 GLY A CA 1
ATOM 1362 C C . GLY A 1 166 ? -16.122 -2.430 -1.350 1.00 79.81 166 GLY A C 1
ATOM 1363 O O . GLY A 1 166 ? -16.855 -2.846 -0.461 1.00 79.81 166 GLY A O 1
ATOM 1364 N N . PHE A 1 167 ? -16.051 -1.120 -1.638 1.00 80.19 167 PHE A N 1
ATOM 1365 C CA . PHE A 1 167 ? -16.816 -0.080 -0.914 1.00 80.19 167 PHE A CA 1
ATOM 1366 C C . PHE A 1 167 ? -18.333 -0.340 -0.893 1.00 80.19 167 PHE A C 1
ATOM 1368 O O . PHE A 1 167 ? -19.041 0.150 -0.019 1.00 80.19 167 PHE A O 1
ATOM 1375 N N . SER A 1 168 ? -18.848 -1.072 -1.883 1.00 81.62 168 SER A N 1
ATOM 1376 C CA . SER A 1 168 ? -20.260 -1.451 -1.981 1.00 81.62 168 SER A CA 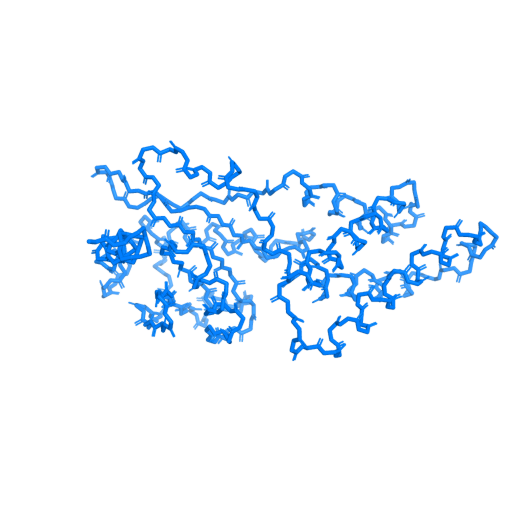1
ATOM 1377 C C . SER A 1 168 ? -20.625 -2.708 -1.185 1.00 81.62 168 SER A C 1
ATOM 1379 O O . SER A 1 168 ? -21.802 -3.061 -1.116 1.00 81.62 168 SER A O 1
ATOM 1381 N N . GLU A 1 169 ? -19.647 -3.429 -0.635 1.00 87.81 169 GLU A N 1
ATOM 1382 C CA . GLU A 1 169 ? -19.899 -4.609 0.189 1.00 87.81 169 GLU A CA 1
ATOM 1383 C C . GLU A 1 169 ? -20.413 -4.174 1.569 1.00 87.81 169 GLU A C 1
ATOM 1385 O O . GLU A 1 169 ? -19.863 -3.283 2.212 1.00 87.81 169 GLU A O 1
ATOM 1390 N N . ARG A 1 170 ? -21.480 -4.825 2.050 1.00 83.19 170 ARG A N 1
ATOM 1391 C CA . ARG A 1 170 ? -22.227 -4.422 3.260 1.00 83.19 170 ARG A CA 1
ATOM 1392 C C . ARG A 1 170 ? -21.373 -4.311 4.529 1.00 83.19 170 ARG A C 1
ATOM 1394 O O . ARG A 1 170 ? -21.734 -3.574 5.440 1.00 83.19 170 ARG A O 1
ATOM 1401 N N . ASN A 1 171 ? -20.282 -5.060 4.579 1.00 91.75 171 ASN A N 1
ATOM 1402 C CA . ASN A 1 171 ? -19.434 -5.223 5.752 1.00 91.75 171 ASN A CA 1
ATOM 1403 C C . ASN A 1 171 ? -18.110 -4.460 5.634 1.00 91.75 171 ASN A C 1
ATOM 1405 O O . ASN A 1 171 ? -17.245 -4.624 6.487 1.00 91.75 171 ASN A O 1
ATOM 1409 N N . PHE A 1 172 ? -17.934 -3.662 4.578 1.00 92.12 172 PHE A N 1
ATOM 1410 C CA . PHE A 1 172 ? -16.759 -2.821 4.401 1.00 92.12 172 PHE A CA 1
ATOM 1411 C C . PHE A 1 172 ? -16.728 -1.728 5.472 1.00 92.12 172 PHE A C 1
ATOM 1413 O O . PHE A 1 172 ? -17.721 -1.032 5.693 1.00 92.12 172 PHE A O 1
ATOM 1420 N N . ILE A 1 173 ? -15.580 -1.575 6.128 1.00 92.06 173 ILE A N 1
ATOM 1421 C CA . ILE A 1 173 ? -15.396 -0.609 7.220 1.00 92.06 173 ILE A CA 1
ATOM 1422 C C . ILE A 1 173 ? -14.116 0.218 7.076 1.00 92.06 173 ILE A C 1
ATOM 1424 O O . ILE A 1 173 ? -13.931 1.194 7.796 1.00 92.06 173 ILE A O 1
ATOM 1428 N N . GLY A 1 174 ? -13.224 -0.123 6.149 1.00 91.00 174 GLY A N 1
ATOM 1429 C CA . GLY A 1 174 ? -11.998 0.639 5.975 1.00 91.00 174 GLY A CA 1
ATOM 1430 C C . GLY A 1 174 ? -11.033 0.031 4.979 1.00 91.00 174 GLY A C 1
ATOM 1431 O O . GLY A 1 174 ? -11.320 -0.964 4.321 1.00 91.00 174 GLY A O 1
ATOM 1432 N N . ILE A 1 175 ? -9.864 0.644 4.891 1.00 90.75 175 ILE A N 1
ATOM 1433 C CA . ILE A 1 175 ? -8.745 0.182 4.078 1.00 90.75 175 ILE A CA 1
ATOM 1434 C C . ILE A 1 175 ? -7.518 -0.046 4.950 1.00 90.75 175 ILE A C 1
ATOM 1436 O O . ILE A 1 175 ? -7.440 0.465 6.067 1.00 90.75 175 ILE A O 1
ATOM 1440 N N . PHE A 1 176 ? -6.545 -0.775 4.422 1.00 91.62 176 PHE A N 1
ATOM 1441 C CA . PHE A 1 176 ? -5.209 -0.834 4.995 1.00 91.62 176 PHE A CA 1
ATOM 1442 C C . PHE A 1 176 ? -4.134 -0.641 3.928 1.00 91.62 176 PHE A C 1
ATOM 1444 O O . PHE A 1 176 ? -4.379 -0.856 2.738 1.00 91.62 176 PHE A O 1
ATOM 1451 N N . HIS A 1 177 ? -2.942 -0.259 4.372 1.00 88.81 177 HIS A N 1
ATOM 1452 C CA . HIS A 1 177 ? -1.740 -0.175 3.548 1.00 88.81 177 HIS A CA 1
ATOM 1453 C C . HIS A 1 177 ? -0.464 -0.370 4.383 1.00 88.81 177 HIS A C 1
ATOM 1455 O O . HIS A 1 177 ? -0.541 -0.406 5.615 1.00 88.81 177 HIS A O 1
ATOM 1461 N N . VAL A 1 178 ? 0.694 -0.543 3.735 1.00 88.62 178 VAL A N 1
ATOM 1462 C CA . VAL A 1 178 ? 1.946 -0.949 4.392 1.00 88.62 178 VAL A CA 1
ATOM 1463 C C . VAL A 1 178 ? 3.085 0.033 4.117 1.00 88.62 178 VAL A C 1
ATOM 1465 O O . VAL A 1 178 ? 3.625 0.093 3.019 1.00 88.62 178 VAL A O 1
ATOM 1468 N N . HIS A 1 179 ? 3.584 0.713 5.147 1.00 86.12 179 HIS A N 1
ATOM 1469 C CA . HIS A 1 179 ? 4.818 1.486 5.019 1.00 86.12 179 HIS A CA 1
ATOM 1470 C C . HIS A 1 179 ? 6.044 0.614 5.253 1.00 86.12 179 HIS A C 1
ATOM 1472 O O . HIS A 1 179 ? 6.293 0.125 6.360 1.00 86.12 179 HIS A O 1
ATOM 1478 N N . VAL A 1 180 ? 6.879 0.533 4.221 1.00 73.25 180 VAL A N 1
ATOM 1479 C CA . VAL A 1 180 ? 8.243 0.025 4.336 1.00 73.25 180 VAL A CA 1
ATOM 1480 C C . VAL A 1 180 ? 9.124 1.073 5.035 1.00 73.25 180 VAL A C 1
ATOM 1482 O O . VAL A 1 180 ? 9.013 2.268 4.760 1.00 73.25 180 VAL A O 1
ATOM 1485 N N . ALA A 1 181 ? 10.000 0.624 5.938 1.00 75.75 181 ALA A N 1
ATOM 1486 C CA . ALA A 1 181 ? 10.920 1.418 6.774 1.00 75.75 181 ALA A CA 1
ATOM 1487 C C . ALA A 1 181 ? 10.392 1.897 8.143 1.00 75.75 181 ALA A C 1
ATOM 1489 O O . ALA A 1 181 ? 10.982 2.805 8.729 1.00 75.75 181 ALA A O 1
ATOM 1490 N N . GLY A 1 182 ? 9.323 1.296 8.679 1.00 75.06 182 GLY A N 1
ATOM 1491 C CA . GLY A 1 182 ? 8.889 1.565 10.061 1.00 75.06 182 GLY A CA 1
ATOM 1492 C C . GLY A 1 182 ? 8.476 3.023 10.314 1.00 75.06 182 GLY A C 1
ATOM 1493 O O . GLY A 1 182 ? 8.633 3.550 11.416 1.00 75.06 182 GLY A O 1
ATOM 1494 N N . SER A 1 183 ? 8.001 3.715 9.274 1.00 84.25 183 SER A N 1
ATOM 1495 C CA . SER A 1 183 ? 7.629 5.128 9.352 1.00 84.25 183 SER A CA 1
ATOM 1496 C C . SER A 1 183 ? 6.196 5.330 9.859 1.00 84.25 183 SER A C 1
ATOM 1498 O O . SER A 1 183 ? 5.299 4.527 9.599 1.00 84.25 183 SER A O 1
ATOM 1500 N N . LYS A 1 184 ? 5.972 6.427 10.589 1.00 91.31 184 LYS A N 1
ATOM 1501 C CA . LYS A 1 184 ? 4.631 6.874 11.006 1.00 91.31 184 LYS A CA 1
ATOM 1502 C C . LYS A 1 184 ? 3.829 7.392 9.799 1.00 91.31 184 LYS A C 1
ATOM 1504 O O . LYS A 1 184 ? 4.454 7.744 8.793 1.00 91.31 184 LYS A O 1
ATOM 1509 N N . PRO A 1 185 ? 2.490 7.523 9.907 1.00 89.56 185 PRO A N 1
ATOM 1510 C CA . PRO A 1 185 ? 1.691 8.184 8.881 1.00 89.56 185 PRO A CA 1
ATOM 1511 C C . PRO A 1 185 ? 2.259 9.561 8.519 1.00 89.56 185 PRO A C 1
ATOM 1513 O O . PRO A 1 185 ? 2.585 10.379 9.385 1.00 89.56 185 PRO A O 1
ATOM 1516 N N . SER A 1 186 ? 2.396 9.802 7.224 1.00 84.38 186 SER A N 1
ATOM 1517 C CA . SER A 1 186 ? 2.867 11.044 6.630 1.00 84.38 186 SER A CA 1
ATOM 1518 C C . SER A 1 186 ? 1.726 12.050 6.455 1.00 84.38 186 SER A C 1
ATOM 1520 O O . SER A 1 186 ? 0.543 11.720 6.518 1.00 84.38 186 SER A O 1
ATOM 1522 N N . ILE A 1 187 ? 2.076 13.306 6.158 1.00 80.12 187 ILE A N 1
ATOM 1523 C CA . ILE A 1 187 ? 1.089 14.344 5.810 1.00 80.12 187 ILE A CA 1
ATOM 1524 C C . ILE A 1 187 ? 0.245 13.918 4.596 1.00 80.12 187 ILE A C 1
ATOM 1526 O O . ILE A 1 187 ? -0.935 14.244 4.533 1.00 80.12 187 ILE A O 1
ATOM 1530 N N . MET A 1 188 ? 0.824 13.158 3.657 1.00 75.19 188 MET A N 1
ATOM 1531 C CA . MET A 1 188 ? 0.083 12.666 2.493 1.00 75.19 188 MET A CA 1
ATOM 1532 C C . MET A 1 188 ? -1.000 11.664 2.886 1.00 75.19 188 MET A C 1
ATOM 1534 O O . MET A 1 188 ? -2.079 11.702 2.302 1.00 75.19 188 MET A O 1
ATOM 1538 N N . ASP A 1 189 ? -0.742 10.819 3.882 1.00 80.31 189 ASP A N 1
ATOM 1539 C CA . ASP A 1 189 ? -1.703 9.805 4.323 1.00 80.31 189 ASP A CA 1
ATOM 1540 C C . ASP A 1 189 ? -2.891 10.467 5.021 1.00 80.31 189 ASP A C 1
ATOM 1542 O O . ASP A 1 189 ? -4.041 10.096 4.791 1.00 80.31 189 ASP A O 1
ATOM 1546 N N . LEU A 1 190 ? -2.623 11.526 5.795 1.00 83.00 190 LEU A N 1
ATOM 1547 C CA . LEU A 1 190 ? -3.654 12.366 6.405 1.00 83.00 190 LEU A CA 1
ATOM 1548 C C . LEU A 1 190 ? -4.471 13.117 5.349 1.00 83.00 190 LEU A C 1
ATOM 1550 O O . LEU A 1 190 ? -5.699 13.106 5.396 1.00 83.00 190 LEU A O 1
ATOM 1554 N N . ASP A 1 191 ? -3.812 13.737 4.370 1.00 77.06 191 ASP A N 1
ATOM 1555 C CA . ASP A 1 191 ? -4.487 14.457 3.287 1.00 77.06 191 ASP A CA 1
ATOM 1556 C C . ASP A 1 191 ? -5.325 13.526 2.399 1.00 77.06 191 ASP A C 1
ATOM 1558 O O . ASP A 1 191 ? -6.383 13.929 1.907 1.00 77.06 191 ASP A O 1
ATOM 1562 N N . LEU A 1 192 ? -4.871 12.287 2.188 1.00 75.50 192 LEU A N 1
ATOM 1563 C CA . LEU A 1 192 ? -5.626 11.264 1.472 1.00 75.50 192 LEU A CA 1
ATOM 1564 C C . LEU A 1 192 ? -6.848 10.836 2.287 1.00 75.50 192 LEU A C 1
ATOM 1566 O O . LEU A 1 192 ? -7.961 10.834 1.759 1.00 75.50 192 LEU A O 1
ATOM 1570 N N . ASN A 1 193 ? -6.657 10.543 3.576 1.00 78.81 193 ASN A N 1
ATOM 1571 C CA . ASN A 1 193 ? -7.718 10.112 4.481 1.00 78.81 193 ASN A CA 1
ATOM 1572 C C . ASN A 1 193 ? -8.849 11.155 4.600 1.00 78.81 193 ASN A C 1
ATOM 1574 O O . ASN A 1 193 ? -10.023 10.802 4.465 1.00 78.81 193 ASN A O 1
ATOM 1578 N N . LYS A 1 194 ? -8.505 12.453 4.666 1.00 76.69 194 LYS A N 1
ATOM 1579 C CA . LYS A 1 194 ? -9.466 13.575 4.596 1.00 76.69 194 LYS A CA 1
ATOM 1580 C C . LYS A 1 194 ? -10.401 13.512 3.388 1.00 76.69 194 LYS A C 1
ATOM 1582 O O . LYS A 1 194 ? -11.513 14.026 3.456 1.00 76.69 194 LYS A O 1
ATOM 1587 N N . ARG A 1 195 ? -9.958 12.943 2.264 1.00 73.00 195 ARG A N 1
ATOM 1588 C CA . ARG A 1 195 ? -10.739 12.894 1.018 1.00 73.00 195 ARG A CA 1
ATOM 1589 C C . ARG A 1 195 ? -11.568 11.626 0.910 1.00 73.00 195 ARG A C 1
ATOM 1591 O O . ARG A 1 195 ? -12.728 11.704 0.523 1.00 73.00 195 ARG A O 1
ATOM 1598 N N . ILE A 1 196 ? -10.978 10.479 1.239 1.00 74.88 196 ILE A N 1
ATOM 1599 C CA . ILE A 1 196 ? -11.658 9.181 1.130 1.00 74.88 196 ILE A CA 1
ATOM 1600 C C . ILE A 1 196 ? -12.670 8.960 2.260 1.00 74.88 196 ILE A C 1
ATOM 1602 O O . ILE A 1 196 ? -13.647 8.253 2.039 1.00 74.88 196 ILE A O 1
ATOM 1606 N N . ARG A 1 197 ? -12.466 9.593 3.430 1.00 79.44 197 ARG A N 1
ATOM 1607 C CA . ARG A 1 197 ? -13.358 9.537 4.605 1.00 79.44 197 ARG A CA 1
ATOM 1608 C C . ARG A 1 197 ? -13.722 8.102 5.015 1.00 79.44 197 ARG A C 1
ATOM 1610 O O . ARG A 1 197 ? -14.878 7.794 5.290 1.00 79.44 197 ARG A O 1
ATOM 1617 N N . VAL A 1 198 ? -12.721 7.224 5.044 1.00 83.56 198 VAL A N 1
ATOM 1618 C CA . VAL A 1 198 ? -12.832 5.841 5.532 1.00 83.56 198 VAL A CA 1
ATOM 1619 C C . VAL A 1 198 ? -11.750 5.579 6.568 1.00 83.56 198 VAL A C 1
ATOM 1621 O O . VAL A 1 198 ? -10.686 6.197 6.515 1.00 83.56 198 VAL A O 1
ATOM 1624 N N . ALA A 1 199 ? -11.994 4.642 7.485 1.00 88.38 199 ALA A N 1
ATOM 1625 C CA . ALA A 1 199 ? -10.957 4.220 8.415 1.00 88.38 199 ALA A CA 1
ATOM 1626 C C . ALA A 1 199 ? -9.772 3.633 7.633 1.00 88.38 199 ALA A C 1
ATOM 1628 O O . ALA A 1 199 ? -9.968 2.833 6.716 1.00 88.38 199 ALA A O 1
ATOM 1629 N N . ASN A 1 200 ? -8.552 4.052 7.965 1.00 90.69 200 ASN A N 1
ATOM 1630 C CA . ASN A 1 200 ? -7.352 3.621 7.255 1.00 90.69 200 ASN A CA 1
ATOM 1631 C C . ASN A 1 200 ? -6.310 3.084 8.240 1.00 90.69 200 ASN A C 1
ATOM 1633 O O . ASN A 1 200 ? -5.789 3.830 9.066 1.00 90.69 200 ASN A O 1
ATOM 1637 N N . LEU A 1 201 ? -6.018 1.790 8.152 1.00 93.81 201 LEU A N 1
ATOM 1638 C CA . LEU A 1 201 ? -5.004 1.117 8.953 1.00 93.81 201 LEU A CA 1
ATOM 1639 C C . LEU A 1 201 ? -3.657 1.131 8.220 1.00 93.81 201 LEU A C 1
ATOM 1641 O O . LEU A 1 201 ? -3.481 0.456 7.209 1.00 93.81 201 LEU A O 1
ATOM 1645 N N . LEU A 1 202 ? -2.681 1.850 8.757 1.00 93.12 202 LEU A N 1
ATOM 1646 C CA . LEU A 1 202 ? -1.296 1.753 8.316 1.00 93.12 202 LEU A CA 1
ATOM 1647 C C . LEU A 1 202 ? -0.572 0.659 9.111 1.00 93.12 202 LEU A C 1
ATOM 1649 O O . LEU A 1 202 ? -0.477 0.737 10.337 1.00 93.12 202 LEU A O 1
ATOM 1653 N N . ILE A 1 203 ? 0.002 -0.310 8.404 1.00 94.62 203 ILE A N 1
ATOM 1654 C CA . ILE A 1 203 ? 0.919 -1.318 8.940 1.00 94.62 203 ILE A CA 1
ATOM 1655 C C . ILE A 1 203 ? 2.345 -0.835 8.668 1.00 94.62 203 ILE A C 1
ATOM 1657 O O . ILE A 1 203 ? 2.750 -0.680 7.522 1.00 94.62 203 ILE A O 1
ATOM 1661 N N . SER A 1 204 ? 3.122 -0.571 9.709 1.00 93.75 204 SER A N 1
ATOM 1662 C CA . SER A 1 204 ? 4.455 0.017 9.586 1.00 93.75 204 SER A CA 1
ATOM 1663 C C . SER A 1 204 ? 5.520 -0.935 10.106 1.00 93.75 204 SER A C 1
ATOM 1665 O O . SER A 1 204 ? 5.487 -1.330 11.274 1.00 93.75 204 SER A O 1
ATOM 1667 N N . THR A 1 205 ? 6.450 -1.333 9.234 1.00 93.25 205 THR A N 1
ATOM 1668 C CA . THR A 1 205 ? 7.514 -2.282 9.590 1.00 93.25 205 THR A CA 1
ATOM 1669 C C . THR A 1 205 ? 8.664 -2.305 8.562 1.00 93.25 205 THR A C 1
ATOM 1671 O O . THR A 1 205 ? 8.722 -1.489 7.635 1.00 93.25 205 THR A O 1
ATOM 1674 N N . THR A 1 206 ? 9.619 -3.215 8.750 1.00 90.56 206 THR A N 1
ATOM 1675 C CA . THR A 1 206 ? 10.727 -3.535 7.841 1.00 90.56 206 THR A CA 1
ATOM 1676 C C . THR A 1 206 ? 10.622 -4.994 7.378 1.00 90.56 206 THR A C 1
ATOM 1678 O O . THR A 1 206 ? 9.789 -5.756 7.864 1.00 90.56 206 THR A O 1
ATOM 1681 N N . GLU A 1 207 ? 11.496 -5.423 6.464 1.00 89.19 207 GLU A N 1
ATOM 1682 C CA . GLU A 1 207 ? 11.599 -6.838 6.056 1.00 89.19 207 GLU A CA 1
ATOM 1683 C C . GLU A 1 207 ? 11.914 -7.788 7.233 1.00 89.19 207 GLU A C 1
ATOM 1685 O O . GLU A 1 207 ? 11.683 -8.990 7.143 1.00 89.19 207 GLU A O 1
ATOM 1690 N N . LYS A 1 208 ? 12.410 -7.250 8.357 1.00 90.62 208 LYS A N 1
ATOM 1691 C CA . LYS A 1 208 ? 12.757 -7.980 9.584 1.00 90.62 208 LYS A CA 1
ATOM 1692 C C . LYS A 1 208 ? 11.626 -7.963 10.615 1.00 90.62 208 LYS A C 1
ATOM 1694 O O . LYS A 1 208 ? 11.876 -8.078 11.814 1.00 90.62 208 LYS A O 1
ATOM 1699 N N . TYR A 1 209 ? 10.375 -7.812 10.176 1.00 92.19 209 TYR A N 1
ATOM 1700 C CA . TYR A 1 209 ? 9.201 -7.699 11.052 1.00 92.19 209 TYR A CA 1
ATOM 1701 C C . TYR A 1 209 ? 9.032 -8.871 12.034 1.00 92.19 209 TYR A C 1
ATOM 1703 O O . TYR A 1 209 ? 8.415 -8.708 13.084 1.00 92.19 209 TYR A O 1
ATOM 1711 N N . GLU A 1 210 ? 9.588 -10.049 11.737 1.00 91.81 210 GLU A N 1
ATOM 1712 C CA . GLU A 1 210 ? 9.576 -11.181 12.671 1.00 91.81 210 GLU A CA 1
ATOM 1713 C C . GLU A 1 210 ? 10.448 -10.951 13.912 1.00 91.81 210 GLU A C 1
ATOM 1715 O O . GLU A 1 210 ? 10.157 -11.506 14.971 1.00 91.81 210 GLU A O 1
ATOM 1720 N N . GLN A 1 211 ? 11.513 -10.153 13.789 1.00 91.56 211 GLN A N 1
ATOM 1721 C CA . GLN A 1 211 ? 12.426 -9.819 14.884 1.00 91.56 211 GLN A CA 1
ATOM 1722 C C . GLN A 1 211 ? 12.164 -8.421 15.455 1.00 91.56 211 GLN A C 1
ATOM 1724 O O . GLN A 1 211 ? 12.309 -8.216 16.657 1.00 91.56 211 GLN A O 1
ATOM 1729 N N . GLU A 1 212 ? 11.804 -7.465 14.598 1.00 91.81 212 GLU A N 1
ATOM 1730 C CA . GLU A 1 212 ? 11.627 -6.048 14.947 1.00 91.81 212 GLU A CA 1
ATOM 1731 C C . GLU A 1 212 ? 10.174 -5.700 15.306 1.00 91.81 212 GLU A C 1
ATOM 1733 O O . GLU A 1 212 ? 9.927 -4.685 15.952 1.00 91.81 212 GLU A O 1
ATOM 1738 N N . GLY A 1 213 ? 9.216 -6.554 14.939 1.00 93.00 213 GLY A N 1
ATOM 1739 C CA . GLY A 1 213 ? 7.795 -6.331 15.176 1.00 93.00 213 GLY A CA 1
ATOM 1740 C C . GLY A 1 213 ? 7.146 -5.383 14.174 1.00 93.00 213 GLY A C 1
ATOM 1741 O O . GLY A 1 213 ? 7.701 -5.035 13.128 1.00 93.00 213 GLY A O 1
ATOM 1742 N N . VAL A 1 214 ? 5.912 -5.002 14.482 1.00 95.00 214 VAL A N 1
ATOM 1743 C CA . VAL A 1 214 ? 5.090 -4.116 13.658 1.00 95.00 214 VAL A CA 1
ATOM 1744 C C . VAL A 1 214 ? 4.487 -3.015 14.517 1.00 95.00 214 VAL A C 1
ATOM 1746 O O . VAL A 1 214 ? 4.138 -3.237 15.678 1.00 95.00 214 VAL A O 1
ATOM 1749 N N . SER A 1 215 ? 4.297 -1.851 13.906 1.00 95.56 215 SER A N 1
ATOM 1750 C CA . SER A 1 215 ? 3.499 -0.761 14.461 1.00 95.56 215 SER A CA 1
ATOM 1751 C C . SER A 1 215 ? 2.252 -0.574 13.613 1.00 95.56 215 SER A C 1
ATOM 1753 O O . SER A 1 215 ? 2.344 -0.452 12.393 1.00 95.56 215 SER A O 1
ATOM 1755 N N . LEU A 1 216 ? 1.084 -0.541 14.248 1.00 95.81 216 LEU A N 1
ATOM 1756 C CA . LEU A 1 216 ? -0.187 -0.312 13.567 1.00 95.81 216 LEU A CA 1
ATOM 1757 C C . LEU A 1 216 ? -0.716 1.068 13.930 1.00 95.81 216 LEU A C 1
ATOM 1759 O O . LEU A 1 216 ? -0.848 1.396 15.112 1.00 95.81 216 LEU A O 1
ATOM 1763 N N . TYR A 1 217 ? -1.044 1.860 12.915 1.00 95.12 217 TYR A N 1
ATOM 1764 C CA . TYR A 1 217 ? -1.612 3.189 13.083 1.00 95.12 217 TYR A CA 1
ATOM 1765 C C . TYR A 1 217 ? -2.995 3.251 12.454 1.00 95.12 217 TYR A C 1
ATOM 1767 O O . TYR A 1 217 ? -3.158 2.932 11.280 1.00 95.12 217 TYR A O 1
ATOM 1775 N N . LEU A 1 218 ? -3.987 3.700 13.216 1.00 94.12 218 LEU A N 1
ATOM 1776 C CA . LEU A 1 218 ? -5.312 3.987 12.691 1.00 94.12 218 LEU A CA 1
ATOM 1777 C C . LEU A 1 218 ? -5.385 5.469 12.344 1.00 94.12 218 LEU A C 1
ATOM 1779 O O . LEU A 1 218 ? -5.310 6.330 13.220 1.00 94.12 218 LEU A O 1
ATOM 1783 N N . ILE A 1 219 ? -5.487 5.763 11.055 1.00 91.12 219 ILE A N 1
ATOM 1784 C CA . ILE A 1 219 ? -5.623 7.112 10.520 1.00 91.12 219 ILE A CA 1
ATOM 1785 C C . ILE A 1 219 ? -7.111 7.442 10.430 1.00 91.12 219 ILE A C 1
ATOM 1787 O O . ILE A 1 219 ? -7.897 6.658 9.888 1.00 91.12 219 ILE A O 1
ATOM 1791 N N . HIS A 1 220 ? -7.482 8.604 10.963 1.00 85.94 220 HIS A N 1
ATOM 1792 C CA . HIS A 1 220 ? -8.863 9.060 11.002 1.00 85.94 220 HIS A CA 1
ATOM 1793 C C . HIS A 1 220 ? -8.969 10.586 10.938 1.00 85.94 220 HIS A C 1
ATOM 1795 O O . HIS A 1 220 ? -8.303 11.311 11.685 1.00 85.94 220 HIS A O 1
ATOM 1801 N N . SER A 1 221 ? -9.875 11.075 10.093 1.00 77.12 221 SER A N 1
ATOM 1802 C CA . SER A 1 221 ? -10.213 12.479 9.863 1.00 77.12 221 SER A CA 1
ATOM 1803 C C . SER A 1 221 ? -9.014 13.362 9.487 1.00 77.12 221 SER A C 1
ATOM 1805 O O . SER A 1 221 ? -8.886 13.730 8.326 1.00 77.12 221 SER A O 1
ATOM 1807 N N . GLU A 1 222 ? -8.156 13.735 10.444 1.00 76.69 222 GLU A N 1
ATOM 1808 C CA . GLU A 1 222 ? -6.939 14.545 10.249 1.00 76.69 222 GLU A CA 1
ATOM 1809 C C . GLU A 1 222 ? -5.779 14.141 11.178 1.00 76.69 222 GLU A C 1
ATOM 1811 O O . GLU A 1 222 ? -4.774 14.846 11.278 1.00 76.69 222 GLU A O 1
ATOM 1816 N N . SER A 1 223 ? -5.920 13.030 11.893 1.00 88.12 223 SER A N 1
ATOM 1817 C CA . SER A 1 223 ? -4.951 12.550 12.870 1.00 88.12 223 SER A CA 1
ATOM 1818 C C . SER A 1 223 ? -4.735 11.054 12.710 1.00 88.12 223 SER A C 1
ATOM 1820 O O . SER A 1 223 ? -5.369 10.390 11.891 1.00 88.12 223 SER A O 1
ATOM 1822 N N . TYR A 1 224 ? -3.829 10.521 13.514 1.00 92.88 224 TYR A N 1
ATOM 1823 C CA . TYR A 1 224 ? -3.651 9.091 13.645 1.00 92.88 224 TYR A CA 1
ATOM 1824 C C . TYR A 1 224 ? -3.389 8.733 15.101 1.00 92.88 224 TYR A C 1
ATOM 1826 O O . TYR A 1 224 ? -2.837 9.532 15.862 1.00 92.88 224 TYR A O 1
ATOM 1834 N N . GLU A 1 225 ? -3.748 7.511 15.460 1.00 92.88 225 GLU A N 1
ATOM 1835 C CA . GLU A 1 225 ? -3.407 6.889 16.733 1.00 92.88 225 GLU A CA 1
ATOM 1836 C C . GLU A 1 225 ? -2.598 5.615 16.482 1.00 92.88 225 GLU A C 1
ATOM 1838 O O . GLU A 1 225 ? -2.856 4.887 15.526 1.00 92.88 225 GLU A O 1
ATOM 1843 N N . GLN A 1 226 ? -1.594 5.348 17.318 1.00 94.50 226 GLN A N 1
ATOM 1844 C CA . GLN A 1 226 ? -0.911 4.056 17.311 1.00 94.50 226 GLN A CA 1
ATOM 1845 C C . GLN A 1 226 ? -1.744 3.084 18.138 1.00 94.50 226 GLN A C 1
ATOM 1847 O O . GLN A 1 226 ? -1.881 3.268 19.346 1.00 94.50 226 GLN A O 1
ATOM 1852 N N . ILE A 1 227 ? -2.317 2.078 17.483 1.00 93.94 227 ILE A N 1
ATOM 1853 C CA . ILE A 1 227 ? -3.217 1.118 18.132 1.00 93.94 227 ILE A CA 1
ATOM 1854 C C . ILE A 1 227 ? -2.487 -0.141 18.596 1.00 93.94 227 ILE A C 1
ATOM 1856 O O . ILE A 1 227 ? -2.992 -0.837 19.467 1.00 93.94 227 ILE A O 1
ATOM 1860 N N . TYR A 1 228 ? -1.302 -0.420 18.045 1.00 94.81 228 TYR A N 1
ATOM 1861 C CA . TYR A 1 228 ? -0.489 -1.575 18.414 1.00 94.81 228 TYR A CA 1
ATOM 1862 C C . TYR A 1 228 ? 0.998 -1.339 18.118 1.00 94.81 228 TYR A C 1
ATOM 1864 O O . TYR A 1 228 ? 1.346 -0.698 17.122 1.00 94.81 228 TYR A O 1
ATOM 1872 N N . GLU A 1 229 ? 1.861 -1.896 18.966 1.00 93.88 229 GLU A N 1
ATOM 1873 C CA . GLU A 1 229 ? 3.304 -2.024 18.754 1.00 93.88 229 GLU A CA 1
ATOM 1874 C C . GLU A 1 229 ? 3.782 -3.331 19.386 1.00 93.88 229 GLU A C 1
ATOM 1876 O O . GLU A 1 229 ? 3.566 -3.559 20.578 1.00 93.88 229 GLU A O 1
ATOM 1881 N N . GLY A 1 230 ? 4.413 -4.202 18.600 1.00 93.81 230 GLY A N 1
ATOM 1882 C CA . GLY A 1 230 ? 4.932 -5.465 19.119 1.00 93.81 230 GLY A CA 1
ATOM 1883 C C . GLY A 1 230 ? 5.160 -6.542 18.066 1.00 93.81 230 GLY A C 1
ATOM 1884 O O . GLY A 1 230 ? 5.021 -6.321 16.862 1.00 93.81 230 GLY A O 1
ATOM 1885 N N . LEU A 1 231 ? 5.535 -7.732 18.538 1.00 93.62 231 LEU A N 1
ATOM 1886 C CA . LEU A 1 231 ? 5.738 -8.912 17.701 1.00 93.62 231 LEU A CA 1
ATOM 1887 C C . LEU A 1 231 ? 4.406 -9.588 17.372 1.00 93.62 231 LEU A C 1
ATOM 1889 O O . LEU A 1 231 ? 3.574 -9.815 18.251 1.00 93.62 231 LEU A O 1
ATOM 1893 N N . LEU A 1 232 ? 4.253 -10.021 16.120 1.00 92.31 232 LEU A N 1
ATOM 1894 C CA . LEU A 1 232 ? 3.158 -10.913 15.744 1.00 92.31 232 LEU A CA 1
ATOM 1895 C C . LEU A 1 232 ? 3.295 -12.240 16.500 1.00 92.31 232 LEU A C 1
ATOM 1897 O O . LEU A 1 232 ? 4.396 -12.791 16.592 1.00 92.31 232 LEU A O 1
ATOM 1901 N N . LYS A 1 233 ? 2.180 -12.791 16.994 1.00 85.12 233 LYS A N 1
ATOM 1902 C CA . LYS A 1 233 ? 2.201 -14.091 17.678 1.00 85.12 233 LYS A CA 1
ATOM 1903 C C . LYS A 1 233 ? 2.813 -15.171 16.778 1.00 85.12 233 LYS A C 1
ATOM 1905 O O . LYS A 1 233 ? 2.549 -15.228 15.569 1.00 85.12 233 LYS A O 1
ATOM 1910 N N . GLN A 1 234 ? 3.679 -15.988 17.373 1.00 70.69 234 GLN A N 1
ATOM 1911 C CA . GLN A 1 234 ? 4.267 -17.157 16.721 1.00 70.69 234 GLN A CA 1
ATOM 1912 C C . GLN A 1 234 ? 3.206 -18.263 16.663 1.00 70.69 234 GLN A C 1
ATOM 1914 O O . GLN A 1 234 ? 2.480 -18.455 17.638 1.00 70.69 234 GLN A O 1
ATOM 1919 N N . LYS A 1 235 ? 3.084 -18.928 15.509 1.00 57.94 235 LYS A N 1
ATOM 1920 C CA . LYS A 1 235 ? 2.282 -20.152 15.383 1.00 57.94 235 LYS A CA 1
ATOM 1921 C C . LYS A 1 235 ? 2.992 -21.320 16.053 1.00 57.94 235 LYS A C 1
ATOM 1923 O O . LYS A 1 235 ? 4.238 -21.368 15.941 1.00 57.94 235 LYS A O 1
#

Sequence (235 aa):
MTLEEILISIEKCYVEIIRPSFSGDLSDNISSQIRTILEEQFKSGVYSEVGGSIFYHDEGLEMRIVKPKIMEHIDKALTEFEGGNYDNFPSLASYSDKMKESFLKYSERNPDKYLFIDLINECCQTFLKENNLLKNITEDIRKNFVDLYKKYIVGRTYFFLPSELGFSERNFIGIFHVHVAGSKPSIMDLDLNKRIRVANLLISTTEKYEQEGVSLYLIHSESYEQIYEGLLKQK

Nearest PDB structures (foldseek):
  1xub-assembly1_A-2  TM=5.367E-01  e=3.408E+00  Pseudomonas fluorescens
  8svt-assembly1_A  TM=1.492E-01  e=1.405E+00  Homo sapiens

Radius of gyration: 19.33 Å; Cα contacts (8 Å, |Δi|>4): 328; chains: 1; bounding box: 49×42×56 Å

Mean predicted aligned error: 8.39 Å

pLDDT: mean 80.49, std 11.96, range [49.72, 95.81]

Secondary structure (DSSP, 8-state):
--HHHHHHHHHHHHHHHHGGGGSSSPPHHHHHHHHHHHHHHTSTT--S--EEEEEEETTEEEEEEE--HHHHHHHHHHHHHHTT--TTHHHHHHHHHHHHHHHHHH-TT-HHHHHHHHHHHHHHHHHHH-TTTGGG--HHHHHHHHHHHHHHTGGG-----TTTTTTTSTTEEEEEEEEETSPPPPHHHHHHHHHH-SEEEEEEE-TTHHHH-EEEEEEETTEEEEEEEEPPPP-

Foldseek 3Di:
DDPLVVLQVLQVVLCVQQLVCLADAHDLVVLVQVVVQLCQCPDPLQLAWWKAFWFQDPVGIDTDTFDPPLSVLVSVCLVCLLVLHNPSLLVLLVQLVVQLVVCVVQDPPDPVLNVLSVVLNVVSVCCVVCVPCSVVCDSVNSVVSSVSSSVRRRHPPPPDDCVSRPVVPPGTQAMETEDEPQDDDDQVNLSVCLVVSGWYKYWYDHNVCQPQNIWIWTHHNRDIDTSHTDHRDDD